Protein AF-A0A8K0LPK9-F1 (afdb_monomer_lite)

pLDDT: mean 77.36, std 20.67, range [28.81, 97.25]

Radius of gyration: 32.1 Å; chains: 1; bounding box: 83×69×92 Å

Structure (mmCIF, N/CA/C/O backbone):
data_AF-A0A8K0LPK9-F1
#
_entry.id   AF-A0A8K0LPK9-F1
#
loop_
_atom_site.group_PDB
_atom_site.id
_atom_site.type_symbol
_atom_site.label_atom_id
_atom_site.label_alt_id
_atom_site.label_comp_id
_atom_site.label_asym_id
_atom_site.label_entity_id
_atom_site.label_seq_id
_atom_site.pdbx_PDB_ins_code
_atom_site.Cartn_x
_atom_site.Cartn_y
_atom_site.Cartn_z
_atom_site.occupancy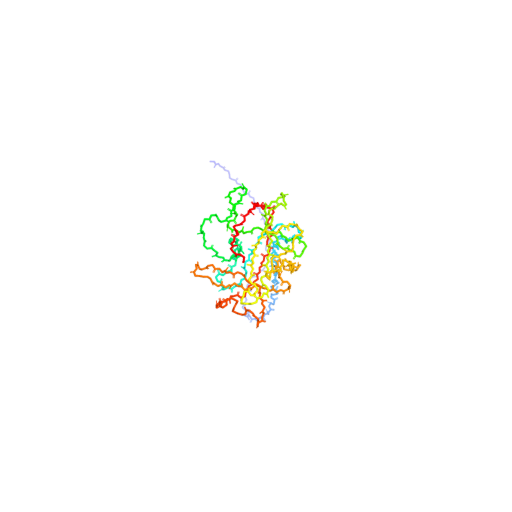
_atom_site.B_iso_or_equiv
_atom_site.auth_seq_id
_atom_site.auth_comp_id
_atom_site.auth_asym_id
_atom_site.auth_atom_id
_atom_site.pdbx_PDB_model_num
ATOM 1 N N . MET A 1 1 ? -38.472 -38.413 71.390 1.00 38.22 1 MET A N 1
ATOM 2 C CA . MET A 1 1 ? -39.292 -37.205 71.161 1.00 38.22 1 MET A CA 1
ATOM 3 C C . MET A 1 1 ? -40.676 -37.650 70.741 1.00 38.22 1 MET A C 1
ATOM 5 O O . MET A 1 1 ? -40.789 -38.555 69.928 1.00 38.22 1 MET A O 1
ATOM 9 N N . ALA A 1 2 ? -41.689 -37.099 71.397 1.00 33.41 2 ALA A N 1
ATOM 10 C CA . ALA A 1 2 ? -43.085 -37.490 71.293 1.00 33.41 2 ALA A CA 1
ATOM 11 C C . ALA A 1 2 ? -43.875 -36.540 70.374 1.00 33.41 2 ALA A C 1
ATOM 13 O O . ALA A 1 2 ? -43.378 -35.480 70.010 1.00 33.41 2 ALA A O 1
ATOM 14 N N . VAL A 1 3 ? -45.154 -36.903 70.199 1.00 28.81 3 VAL A N 1
ATOM 15 C CA . VAL A 1 3 ? -46.312 -36.062 69.826 1.00 28.81 3 VAL A CA 1
ATOM 16 C C . VAL A 1 3 ? -46.513 -35.929 68.305 1.00 28.81 3 VAL A C 1
ATOM 18 O O . VAL A 1 3 ? -45.672 -35.372 67.620 1.00 28.81 3 VAL A O 1
ATOM 21 N N . LYS A 1 4 ? -47.484 -36.604 67.667 1.00 31.61 4 LYS A N 1
ATOM 22 C CA . LYS A 1 4 ? -48.967 -36.625 67.781 1.00 31.61 4 LYS A CA 1
ATOM 23 C C . LYS A 1 4 ? -49.622 -35.433 67.057 1.00 31.61 4 LYS A C 1
ATOM 25 O O . LYS A 1 4 ? -49.237 -34.289 67.247 1.00 31.61 4 LYS A O 1
ATOM 30 N N . ILE A 1 5 ? -50.733 -35.782 66.405 1.00 33.53 5 ILE A N 1
ATOM 31 C CA . ILE A 1 5 ? -51.932 -34.996 66.068 1.00 33.53 5 ILE A CA 1
ATOM 32 C C . ILE A 1 5 ? -52.133 -34.693 64.574 1.00 33.53 5 ILE A C 1
ATOM 34 O O . ILE A 1 5 ? -51.265 -34.211 63.859 1.00 33.53 5 ILE A O 1
ATOM 38 N N . GLN A 1 6 ? -53.350 -35.064 64.172 1.00 39.12 6 GLN A N 1
ATOM 39 C CA . GLN A 1 6 ? -54.031 -34.907 62.896 1.00 39.12 6 GLN A CA 1
ATOM 40 C C . GLN A 1 6 ? -54.183 -33.443 62.456 1.00 39.12 6 GLN A C 1
ATOM 42 O O . GLN A 1 6 ? -54.025 -32.543 63.268 1.00 39.12 6 GLN A O 1
ATOM 47 N N . VAL A 1 7 ? -54.632 -33.225 61.216 1.00 39.34 7 VAL A N 1
ATOM 48 C CA . VAL A 1 7 ? -55.930 -32.583 60.917 1.00 39.34 7 VAL A CA 1
ATOM 49 C C . VAL A 1 7 ? -56.221 -32.688 59.411 1.00 39.34 7 VAL A C 1
ATOM 51 O O . VAL A 1 7 ? -55.344 -32.576 58.561 1.00 39.34 7 VAL A O 1
ATOM 54 N N . SER A 1 8 ? -57.492 -32.963 59.147 1.00 32.59 8 SER A N 1
ATOM 55 C CA . SER A 1 8 ? -58.249 -33.039 57.900 1.00 32.59 8 SER A CA 1
ATOM 56 C C . SER A 1 8 ? -58.064 -31.854 56.940 1.00 32.59 8 SER A C 1
ATOM 58 O O . SER A 1 8 ? -57.938 -30.726 57.399 1.00 32.59 8 SER A O 1
ATOM 60 N N . ASN A 1 9 ? -58.280 -32.055 55.633 1.00 34.72 9 ASN A N 1
ATOM 61 C CA . ASN A 1 9 ? -59.481 -31.470 55.025 1.00 34.72 9 ASN A CA 1
ATOM 62 C C . ASN A 1 9 ? -59.902 -32.149 53.716 1.00 34.72 9 ASN A C 1
ATOM 64 O O . ASN A 1 9 ? -59.095 -32.546 52.881 1.00 34.72 9 ASN A O 1
ATOM 68 N N . THR A 1 10 ? -61.214 -32.265 53.597 1.00 36.56 10 THR A N 1
ATOM 69 C CA . THR A 1 10 ? -62.017 -32.865 52.540 1.00 36.56 10 THR A CA 1
ATOM 70 C C . THR A 1 10 ? -62.273 -31.879 51.405 1.00 36.56 10 THR A C 1
ATOM 72 O O . THR A 1 10 ? -62.567 -30.718 51.677 1.00 36.56 10 THR A O 1
ATOM 75 N N . ASN A 1 11 ? -62.315 -32.356 50.159 1.00 34.66 11 ASN A N 1
ATOM 76 C CA . ASN A 1 11 ? -63.397 -31.966 49.251 1.00 34.66 11 ASN A CA 1
ATOM 77 C C . ASN A 1 11 ? -63.607 -33.013 48.142 1.00 34.66 11 ASN A C 1
ATOM 79 O O . ASN A 1 11 ? -62.870 -33.085 47.167 1.00 34.66 11 ASN A O 1
ATOM 83 N N . SER A 1 12 ? -64.619 -33.848 48.385 1.00 35.03 12 SER A N 1
ATOM 84 C CA . SER A 1 12 ? -65.783 -34.067 47.516 1.00 35.03 12 SER A CA 1
ATOM 85 C C . SER A 1 12 ? -65.568 -34.479 46.048 1.00 35.03 12 SER A C 1
ATOM 87 O O . SER A 1 12 ? -65.317 -33.663 45.168 1.00 35.03 12 SER A O 1
ATOM 89 N N . ALA A 1 13 ? -65.817 -35.771 45.811 1.00 34.31 13 ALA A N 1
ATOM 90 C CA . ALA A 1 13 ? -66.287 -36.396 44.564 1.00 34.31 13 ALA A CA 1
ATOM 91 C C . ALA A 1 13 ? -67.699 -35.863 44.153 1.00 34.31 13 ALA A C 1
ATOM 93 O O . ALA A 1 13 ? -68.242 -35.063 44.920 1.00 34.31 13 ALA A O 1
ATOM 94 N N . PRO A 1 14 ? -68.387 -36.332 43.074 1.00 49.03 14 PRO A N 1
ATOM 95 C CA . PRO A 1 14 ? -68.079 -37.447 42.154 1.00 49.03 14 PRO A CA 1
ATOM 96 C C . PRO A 1 14 ? -68.258 -37.062 40.647 1.00 49.03 14 PRO A C 1
ATOM 98 O O . PRO A 1 14 ? -68.697 -35.967 40.337 1.00 49.03 14 PRO A O 1
ATOM 101 N N . GLN A 1 15 ? -67.863 -37.830 39.625 1.00 35.56 15 GLN A N 1
ATOM 102 C CA . GLN A 1 15 ? -68.533 -39.045 39.153 1.00 35.56 15 GLN A CA 1
ATOM 103 C C . GLN A 1 15 ? -67.814 -39.656 37.927 1.00 35.56 15 GLN A C 1
ATOM 105 O O . GLN A 1 15 ? -67.422 -38.934 37.020 1.00 35.56 15 GLN A O 1
ATOM 110 N N . GLN A 1 16 ? -67.763 -40.998 37.944 1.00 34.16 16 GLN A N 1
ATOM 111 C CA . GLN A 1 16 ? -67.784 -41.987 36.841 1.00 34.16 16 GLN A CA 1
ATOM 112 C C . GLN A 1 16 ? -66.685 -41.933 35.763 1.00 34.16 16 GLN A C 1
ATOM 114 O O . GLN A 1 16 ? -66.522 -40.948 35.064 1.00 34.16 16 GLN A O 1
ATOM 119 N N . LEU A 1 17 ? -65.803 -42.927 35.599 1.00 40.59 17 LEU A N 1
ATOM 120 C CA . LEU A 1 17 ? -65.922 -44.393 35.442 1.00 40.59 17 LEU A CA 1
ATOM 121 C C . LEU A 1 17 ? -66.591 -44.853 34.130 1.00 40.59 17 LEU A C 1
ATOM 123 O O . LEU A 1 17 ? -67.758 -44.584 33.882 1.00 40.59 17 LEU A O 1
ATOM 127 N N . SER A 1 18 ? -65.835 -45.701 33.421 1.00 37.38 18 SER A N 1
ATOM 128 C CA . SER A 1 18 ? -66.144 -46.523 32.236 1.00 37.38 18 SER A CA 1
ATOM 129 C C . SER A 1 18 ? -66.000 -45.792 30.895 1.00 37.38 18 SER A C 1
ATOM 131 O O . SER A 1 18 ? -66.702 -44.841 30.597 1.00 37.38 18 SER A O 1
ATOM 133 N N . LYS A 1 19 ? -64.877 -46.028 30.203 1.00 37.34 19 LYS A N 1
ATOM 134 C CA . LYS A 1 19 ? -64.684 -47.106 29.211 1.00 37.34 19 LYS A CA 1
ATOM 135 C C . LYS A 1 19 ? -65.604 -46.895 28.007 1.00 37.34 19 LYS A C 1
ATOM 137 O O . LYS A 1 19 ? -66.764 -47.251 28.074 1.00 37.34 19 LYS A O 1
ATOM 142 N N . GLU A 1 20 ? -65.053 -46.417 26.898 1.00 41.59 20 GLU A N 1
ATOM 143 C CA . GLU A 1 20 ? -64.777 -47.268 25.739 1.00 41.59 20 GLU A CA 1
ATOM 144 C C . GLU A 1 20 ? -64.094 -46.471 24.631 1.00 41.59 20 GLU A C 1
ATOM 146 O O . GLU A 1 20 ? -64.164 -45.247 24.551 1.00 41.59 20 GLU A O 1
ATOM 151 N N . ALA A 1 21 ? -63.317 -47.212 23.855 1.00 49.31 21 ALA A N 1
ATOM 152 C CA . ALA A 1 21 ? -62.427 -46.738 22.823 1.00 49.31 21 ALA A CA 1
ATOM 153 C C . ALA A 1 21 ? -63.182 -46.001 21.710 1.00 49.31 21 ALA A C 1
ATOM 155 O O . ALA A 1 21 ? -64.122 -46.534 21.130 1.00 49.31 21 ALA A O 1
ATOM 156 N N . ALA A 1 22 ? -62.685 -44.828 21.331 1.00 39.34 22 ALA A N 1
ATOM 157 C CA . ALA A 1 22 ? -62.935 -44.273 20.011 1.00 39.34 22 ALA A CA 1
ATOM 158 C C . ALA A 1 22 ? -61.595 -43.839 19.422 1.00 39.34 22 ALA A C 1
ATOM 160 O O . ALA A 1 22 ? -61.064 -42.758 19.674 1.00 39.34 22 ALA A O 1
ATOM 161 N N . THR A 1 23 ? -61.023 -44.782 18.688 1.00 40.69 23 THR A N 1
ATOM 162 C CA . THR A 1 23 ? -59.872 -44.638 17.813 1.00 40.69 23 THR A CA 1
ATOM 163 C C . THR A 1 23 ? -60.077 -43.465 16.850 1.00 40.69 23 THR A C 1
ATOM 165 O O . THR A 1 23 ? -60.947 -43.505 15.989 1.00 40.69 23 THR A O 1
ATOM 168 N N . ILE A 1 24 ? -59.247 -42.437 17.034 1.00 47.41 24 ILE A N 1
ATOM 169 C CA . ILE A 1 24 ? -58.514 -41.667 16.017 1.00 47.41 24 ILE A CA 1
ATOM 170 C C . ILE A 1 24 ? -59.305 -41.308 14.746 1.00 47.41 24 ILE A C 1
ATOM 172 O O . ILE A 1 24 ? -59.355 -42.085 13.796 1.00 47.41 24 ILE A O 1
ATOM 176 N N . GLN A 1 25 ? -59.733 -40.046 14.651 1.00 44.00 25 GLN A N 1
ATOM 177 C CA . GLN A 1 25 ? -59.677 -39.316 13.383 1.00 44.00 25 GLN A CA 1
ATOM 178 C C . GLN A 1 25 ? -58.894 -38.012 13.572 1.00 44.00 25 GLN A C 1
ATOM 180 O O . GLN A 1 25 ? -59.177 -37.210 14.458 1.00 44.00 25 GLN A O 1
ATOM 185 N N . LEU A 1 26 ? -57.856 -37.883 12.745 1.00 46.75 26 LEU A N 1
ATOM 186 C CA . LEU A 1 26 ? -56.910 -36.778 12.631 1.00 46.75 26 LEU A CA 1
ATOM 187 C C . LEU A 1 26 ? -57.631 -35.431 12.470 1.00 46.75 26 LEU A C 1
ATOM 189 O O . LEU A 1 26 ? -58.152 -35.125 11.399 1.00 46.75 26 LEU A O 1
ATOM 193 N N . THR A 1 27 ? -57.563 -34.578 13.486 1.00 43.56 27 THR A N 1
ATOM 194 C CA . THR A 1 27 ? -57.695 -33.129 13.315 1.00 43.56 27 THR A CA 1
ATOM 195 C C . THR A 1 27 ? -56.296 -32.543 13.183 1.00 43.56 27 THR A C 1
ATOM 197 O O . THR A 1 27 ? -55.494 -32.568 14.116 1.00 43.56 27 THR A O 1
ATOM 200 N N . ALA A 1 28 ? -55.983 -32.051 11.986 1.00 49.12 28 ALA A N 1
ATOM 201 C CA . ALA A 1 28 ? -54.749 -31.339 11.702 1.00 49.12 28 ALA A CA 1
ATOM 202 C C . ALA A 1 28 ? -54.673 -30.066 12.562 1.00 49.12 28 ALA A C 1
ATOM 204 O O . ALA A 1 28 ? -55.384 -29.094 12.313 1.00 49.12 28 ALA A O 1
ATOM 205 N N . LEU A 1 29 ? -53.803 -30.071 13.573 1.00 41.06 29 LEU A N 1
ATOM 206 C CA . LEU A 1 29 ? -53.374 -28.859 14.262 1.00 41.06 29 LEU A CA 1
ATOM 207 C C . LEU A 1 29 ? -52.173 -28.293 13.497 1.00 41.06 29 LEU A C 1
ATOM 209 O O . LEU A 1 29 ? -51.040 -28.747 13.650 1.00 41.06 29 LEU A O 1
ATOM 213 N N . THR A 1 30 ? -52.419 -27.308 12.640 1.00 48.84 30 THR A N 1
ATOM 214 C CA . THR A 1 30 ? -51.365 -26.456 12.082 1.00 48.84 30 THR A CA 1
ATOM 215 C C . THR A 1 30 ? -50.729 -25.644 13.207 1.00 48.84 30 THR A C 1
ATOM 217 O O . THR A 1 30 ? -51.252 -24.609 13.615 1.00 48.84 30 THR A O 1
ATOM 220 N N . LEU A 1 31 ? -49.587 -26.113 13.709 1.00 43.47 31 LEU A N 1
ATOM 221 C CA . LEU A 1 31 ? -48.655 -25.295 14.478 1.00 43.47 31 LEU A CA 1
ATOM 222 C C . LEU A 1 31 ? -47.959 -24.324 13.514 1.00 43.47 31 LEU A C 1
ATOM 224 O O . LEU A 1 31 ? -47.050 -24.715 12.785 1.00 43.47 31 LEU A O 1
ATOM 228 N N . LEU A 1 32 ? -48.362 -23.049 13.516 1.00 45.47 32 LEU A N 1
ATOM 229 C CA . LEU A 1 32 ? -47.499 -21.981 13.011 1.00 45.47 32 LEU A CA 1
ATOM 230 C C . LEU A 1 32 ? -46.346 -21.801 14.005 1.00 45.47 32 LEU A C 1
ATOM 232 O O . LEU A 1 32 ? -46.442 -21.045 14.970 1.00 45.47 32 LEU A O 1
ATOM 236 N N . ALA A 1 33 ? -45.246 -22.510 13.767 1.00 46.62 33 ALA A N 1
ATOM 237 C CA . ALA A 1 33 ? -43.962 -22.175 14.358 1.00 46.62 33 ALA A CA 1
ATOM 238 C C . ALA A 1 33 ? -43.467 -20.877 13.701 1.00 46.62 33 ALA A C 1
ATOM 240 O O . ALA A 1 33 ? -42.919 -20.884 12.601 1.00 46.62 33 ALA A O 1
ATOM 241 N N . GLY A 1 34 ? -43.710 -19.744 14.362 1.00 45.94 34 GLY A N 1
ATOM 242 C CA . GLY A 1 34 ? -43.085 -18.475 14.013 1.00 45.94 34 GLY A CA 1
ATOM 243 C C . GLY A 1 34 ? -41.582 -18.571 14.255 1.00 45.94 34 GLY A C 1
ATOM 244 O O . GLY A 1 34 ? -41.120 -18.411 15.382 1.00 45.94 34 GLY A O 1
ATOM 245 N N . ALA A 1 35 ? -40.817 -18.854 13.203 1.00 50.03 35 ALA A N 1
ATOM 246 C CA . ALA A 1 35 ? -39.374 -18.695 13.219 1.00 50.03 35 ALA A CA 1
ATOM 247 C C . ALA A 1 35 ? -39.063 -17.193 13.288 1.00 50.03 35 ALA A C 1
ATOM 249 O O . ALA A 1 35 ? -39.066 -16.492 12.277 1.00 50.03 35 ALA A O 1
ATOM 250 N N . VAL A 1 36 ? -38.823 -16.682 14.494 1.00 50.59 36 VAL A N 1
ATOM 251 C CA . VAL A 1 36 ? -38.148 -15.397 14.672 1.00 50.59 36 VAL A CA 1
ATOM 252 C C . VAL A 1 36 ? -36.726 -15.560 14.140 1.00 50.59 36 VAL A C 1
ATOM 254 O O . VAL A 1 36 ? -35.862 -16.143 14.787 1.00 50.59 36 VAL A O 1
ATOM 257 N N . ALA A 1 37 ? -36.495 -15.103 12.910 1.00 46.56 37 ALA A N 1
ATOM 258 C CA . ALA A 1 37 ? -35.154 -14.958 12.375 1.00 46.56 37 ALA A CA 1
ATOM 259 C C . ALA A 1 37 ? -34.444 -13.885 13.206 1.00 46.56 37 ALA A C 1
ATOM 261 O O . ALA A 1 37 ? -34.670 -12.688 13.029 1.00 46.56 37 ALA A O 1
ATOM 262 N N . SER A 1 38 ? -33.617 -14.320 14.151 1.00 47.06 38 SER A N 1
ATOM 263 C CA . SER A 1 38 ? -32.659 -13.471 14.843 1.00 47.06 38 SER A CA 1
ATOM 264 C C . SER A 1 38 ? -31.685 -12.932 13.797 1.00 47.06 38 SER A C 1
ATOM 266 O O . SER A 1 38 ? -30.699 -13.584 13.455 1.00 47.06 38 SER A O 1
ATOM 268 N N . VAL A 1 39 ? -31.979 -11.763 13.229 1.00 49.09 39 VAL A N 1
ATOM 269 C CA . VAL A 1 39 ? -31.011 -11.023 12.421 1.00 49.09 39 VAL A CA 1
ATOM 270 C C . VAL A 1 39 ? -29.958 -10.531 13.402 1.00 49.09 39 VAL A C 1
ATOM 272 O O . VAL A 1 39 ? -30.118 -9.491 14.037 1.00 49.09 39 VAL A O 1
ATOM 275 N N . SER A 1 40 ? -28.898 -11.317 13.581 1.00 48.09 40 SER A N 1
ATOM 276 C CA . SER A 1 40 ? -27.675 -10.827 14.200 1.00 48.09 40 SER A CA 1
ATOM 277 C C . SER A 1 40 ? -27.209 -9.652 13.354 1.00 48.09 40 SER A C 1
ATOM 279 O O . SER A 1 40 ? -26.696 -9.837 12.251 1.00 48.09 40 SER A O 1
ATOM 281 N N . ALA A 1 41 ? -27.441 -8.434 13.844 1.00 42.72 41 ALA A N 1
ATOM 282 C CA . ALA A 1 41 ? -26.789 -7.251 13.326 1.00 42.72 41 ALA A CA 1
ATOM 283 C C . ALA A 1 41 ? -25.291 -7.476 13.535 1.00 42.72 41 ALA A C 1
ATOM 285 O O . ALA A 1 41 ? -24.775 -7.286 14.635 1.00 42.72 41 ALA A O 1
ATOM 286 N N . ALA A 1 42 ? -24.613 -7.974 12.499 1.00 46.19 42 ALA A N 1
ATOM 287 C CA . ALA A 1 42 ? -23.166 -7.983 12.456 1.00 46.19 42 ALA A CA 1
ATOM 288 C C . ALA A 1 42 ? -22.744 -6.542 12.735 1.00 46.19 42 ALA A C 1
ATOM 290 O O . ALA A 1 42 ? -23.082 -5.638 11.967 1.00 46.19 42 ALA A O 1
ATOM 291 N N . ALA A 1 43 ? -22.116 -6.318 13.890 1.00 43.06 43 ALA A N 1
ATOM 292 C CA . ALA A 1 43 ? -21.581 -5.020 14.240 1.00 43.06 43 ALA A CA 1
ATOM 293 C C . ALA A 1 43 ? -20.624 -4.633 13.111 1.00 43.06 43 ALA A C 1
ATOM 295 O O . ALA A 1 43 ? -19.568 -5.242 12.946 1.00 43.06 43 ALA A O 1
ATOM 296 N N . LEU A 1 44 ? -21.053 -3.690 12.271 1.00 49.31 44 LEU A N 1
ATOM 297 C CA . LEU A 1 44 ? -20.220 -3.153 11.210 1.00 49.31 44 LEU A CA 1
ATOM 298 C C . LEU A 1 44 ? -18.974 -2.600 11.895 1.00 49.31 44 LEU A C 1
ATOM 300 O O . LEU A 1 44 ? -19.093 -1.760 12.791 1.00 49.31 44 LEU A O 1
ATOM 304 N N . ALA A 1 45 ? -17.803 -3.099 11.501 1.00 51.94 45 ALA A N 1
ATOM 305 C CA . ALA A 1 45 ? -16.541 -2.543 11.957 1.00 51.94 45 ALA A CA 1
ATOM 306 C C . ALA A 1 45 ? -16.566 -1.011 11.765 1.00 51.94 45 ALA A C 1
ATOM 308 O O . ALA A 1 45 ? -17.163 -0.532 10.787 1.00 51.94 45 ALA A O 1
ATOM 309 N N . PRO A 1 46 ? -15.973 -0.236 12.692 1.00 52.31 46 PRO A N 1
ATOM 310 C CA . PRO A 1 46 ? -15.896 1.213 12.572 1.00 52.31 46 PRO A CA 1
ATOM 311 C C . PRO A 1 46 ? -15.393 1.619 11.182 1.00 52.31 46 PRO A C 1
ATOM 313 O O . PRO A 1 46 ? -14.377 1.123 10.690 1.00 52.31 46 PRO A O 1
ATOM 316 N N . ARG A 1 47 ? -16.176 2.461 10.502 1.00 60.47 47 ARG A N 1
ATOM 317 C CA . ARG A 1 47 ? -15.876 2.912 9.141 1.00 60.47 47 ARG A CA 1
ATOM 318 C C . ARG A 1 47 ? -14.793 3.979 9.209 1.00 60.47 47 ARG A C 1
ATOM 320 O O . ARG A 1 47 ? -14.970 4.970 9.916 1.00 60.47 47 ARG A O 1
ATOM 327 N N . CYS A 1 48 ? -13.739 3.833 8.408 1.00 61.41 48 CYS A N 1
ATOM 328 C CA . CYS A 1 48 ? -12.701 4.851 8.325 1.00 61.41 48 CYS A CA 1
ATOM 329 C C . CYS A 1 48 ? -13.289 6.179 7.821 1.00 61.41 48 CYS A C 1
ATOM 331 O O . CYS A 1 48 ? -13.813 6.269 6.709 1.00 61.41 48 CYS A O 1
ATOM 333 N N . LYS A 1 49 ? -13.204 7.225 8.643 1.00 65.38 49 LYS A N 1
ATOM 334 C CA . LYS A 1 49 ? -13.552 8.593 8.238 1.00 65.38 49 LYS A CA 1
ATOM 335 C C . LYS A 1 49 ? -12.412 9.171 7.397 1.00 65.38 49 LYS A C 1
ATOM 337 O O . LYS A 1 49 ? -11.252 8.827 7.608 1.00 65.38 49 LYS A O 1
ATOM 342 N N . THR A 1 50 ? -12.718 10.067 6.461 1.00 65.19 50 THR A N 1
ATOM 343 C CA . THR A 1 50 ? -11.687 10.866 5.776 1.00 65.19 50 THR A CA 1
ATOM 344 C C . THR A 1 50 ? -10.832 11.596 6.816 1.00 65.19 50 THR A C 1
ATOM 346 O O . THR A 1 50 ? -11.382 12.177 7.751 1.00 65.19 50 THR A O 1
ATOM 349 N N . GLY A 1 51 ? -9.504 11.544 6.676 1.00 69.00 51 GLY A N 1
ATOM 350 C CA . GLY A 1 51 ? -8.564 12.068 7.675 1.00 69.00 51 GLY A CA 1
ATOM 351 C C . GLY A 1 51 ? -8.291 11.139 8.868 1.00 69.00 51 GLY A C 1
ATOM 352 O O . GLY A 1 51 ? -7.448 11.466 9.696 1.00 69.00 51 GLY A O 1
ATOM 353 N N . GLY A 1 52 ? -8.968 9.990 8.958 1.00 84.12 52 GLY A N 1
ATOM 354 C CA . GLY A 1 52 ? -8.645 8.927 9.907 1.00 84.12 52 GLY A CA 1
ATOM 355 C C . GLY A 1 52 ? -7.558 7.990 9.383 1.00 84.12 52 GLY A C 1
ATOM 356 O O . GLY A 1 52 ? -7.352 7.856 8.173 1.00 84.12 52 GLY A O 1
ATOM 357 N N . THR A 1 53 ? -6.872 7.334 10.313 1.00 90.44 53 THR A N 1
ATOM 358 C CA . THR A 1 53 ? -5.885 6.292 10.033 1.00 90.44 53 THR A CA 1
ATOM 359 C C . THR A 1 53 ? -6.538 4.923 9.901 1.00 90.44 53 THR A C 1
ATOM 361 O O . THR A 1 53 ? -7.504 4.607 10.599 1.00 90.44 53 THR A O 1
ATOM 364 N N . PHE A 1 54 ? -6.000 4.087 9.018 1.00 92.88 54 PHE A N 1
ATOM 365 C CA . PHE A 1 54 ? -6.514 2.745 8.771 1.00 92.88 54 PHE A CA 1
ATOM 366 C C . PHE A 1 54 ? -5.410 1.760 8.405 1.00 92.88 54 PHE A C 1
ATOM 368 O O . PHE A 1 54 ? -4.357 2.137 7.900 1.00 92.88 54 PHE A O 1
ATOM 375 N N . THR A 1 55 ? -5.676 0.479 8.632 1.00 93.88 55 THR A N 1
ATOM 376 C CA . THR A 1 55 ? -4.932 -0.630 8.028 1.00 93.88 55 THR A CA 1
ATOM 377 C C . THR A 1 55 ? -5.713 -1.174 6.836 1.00 93.88 55 THR A C 1
ATOM 379 O O . THR A 1 55 ? -6.909 -0.915 6.684 1.00 93.88 55 THR A O 1
ATOM 382 N N . LEU A 1 56 ? -5.033 -1.919 5.968 1.00 95.19 56 LEU A N 1
ATOM 383 C CA . LEU A 1 56 ? -5.648 -2.551 4.808 1.00 95.19 56 LEU A CA 1
ATOM 384 C C . LEU A 1 56 ? -5.629 -4.070 4.952 1.00 95.19 56 LEU A C 1
ATOM 386 O O . LEU A 1 56 ? -4.598 -4.648 5.306 1.00 95.19 56 LEU A O 1
ATOM 390 N N . ILE A 1 57 ? -6.757 -4.700 4.633 1.00 95.06 57 ILE A N 1
ATOM 391 C CA . ILE A 1 57 ? -6.916 -6.154 4.598 1.00 95.06 57 ILE A CA 1
ATOM 392 C C . ILE A 1 57 ? -7.330 -6.584 3.195 1.00 95.06 57 ILE A C 1
ATOM 394 O O . ILE A 1 57 ? -8.280 -6.050 2.627 1.00 95.06 57 ILE A O 1
ATOM 398 N N . ALA A 1 58 ? -6.605 -7.547 2.639 1.00 97.25 58 ALA A N 1
ATOM 399 C CA . ALA A 1 58 ? -6.913 -8.168 1.365 1.00 97.25 58 ALA A CA 1
ATOM 400 C C . ALA A 1 58 ? -8.014 -9.222 1.532 1.00 97.25 58 ALA A C 1
ATOM 402 O O . ALA A 1 58 ? -7.893 -10.121 2.362 1.00 97.25 58 ALA A O 1
ATOM 403 N N . TRP A 1 59 ? -9.058 -9.140 0.709 1.00 97.19 59 TRP A N 1
ATOM 404 C CA . TRP A 1 59 ? -10.146 -10.115 0.671 1.00 97.19 59 TRP A CA 1
ATOM 405 C C . TRP A 1 59 ? -10.260 -10.754 -0.694 1.00 97.19 59 TRP A C 1
ATOM 407 O O . TRP A 1 59 ? -10.480 -10.088 -1.710 1.00 97.19 59 TRP A O 1
ATOM 417 N N . LYS A 1 60 ? -10.132 -12.075 -0.696 1.00 96.44 60 LYS A N 1
ATOM 418 C CA . LYS A 1 60 ? -10.430 -12.922 -1.835 1.00 96.44 60 LYS A CA 1
ATOM 419 C C . LYS A 1 60 ? -10.620 -14.341 -1.330 1.00 96.44 60 LYS A C 1
ATOM 421 O O . LYS A 1 60 ? -9.661 -15.110 -1.245 1.00 96.44 60 LYS A O 1
ATOM 426 N N . GLU A 1 61 ? -11.874 -14.686 -1.072 1.00 95.69 61 GLU A N 1
ATOM 427 C CA . GLU A 1 61 ? -12.253 -15.996 -0.552 1.00 95.69 61 GLU A CA 1
ATOM 428 C C . GLU A 1 61 ? -11.612 -17.135 -1.364 1.00 95.69 61 GLU A C 1
ATOM 430 O O . GLU A 1 61 ? -11.578 -17.109 -2.608 1.00 95.69 61 GLU A O 1
ATOM 435 N N . GLY A 1 62 ? -11.065 -18.110 -0.632 1.00 93.62 62 GLY A N 1
ATOM 436 C CA . GLY A 1 62 ? -10.409 -19.299 -1.176 1.00 93.62 62 GLY A CA 1
ATOM 437 C C . GLY A 1 62 ? -9.002 -19.070 -1.737 1.00 93.62 62 GLY A C 1
ATOM 438 O O . GLY A 1 62 ? -8.430 -19.996 -2.308 1.00 93.62 62 GLY A O 1
ATOM 439 N N . SER A 1 63 ? -8.432 -17.868 -1.602 1.00 94.56 63 SER A N 1
ATOM 440 C CA . SER A 1 63 ? -7.070 -17.571 -2.058 1.00 94.56 63 SER A CA 1
ATOM 441 C C . SER A 1 63 ? -6.070 -17.427 -0.900 1.00 94.56 63 SER A C 1
ATOM 443 O O . SER A 1 63 ? -6.467 -17.115 0.223 1.00 94.56 63 SER A O 1
ATOM 445 N N . PRO A 1 64 ? -4.755 -17.574 -1.152 1.00 93.69 64 PRO A N 1
ATOM 446 C CA . PRO A 1 64 ? -3.728 -17.396 -0.118 1.00 93.69 64 PRO A CA 1
ATOM 447 C C . PRO A 1 64 ? -3.641 -15.983 0.482 1.00 93.69 64 PRO A C 1
ATOM 449 O O . PRO A 1 64 ? -3.030 -15.804 1.537 1.00 93.69 64 PRO A O 1
ATOM 452 N N . ILE A 1 65 ? -4.222 -14.983 -0.187 1.00 95.31 65 ILE A N 1
ATOM 453 C CA . ILE A 1 65 ? -4.216 -13.584 0.257 1.00 95.31 65 ILE A CA 1
ATOM 454 C C . ILE A 1 65 ? -5.417 -13.224 1.139 1.00 95.31 65 ILE A C 1
ATOM 456 O O . ILE A 1 65 ? -5.459 -12.116 1.665 1.00 95.31 65 ILE A O 1
ATOM 460 N N . ASP A 1 66 ? -6.379 -14.132 1.310 1.00 97.00 66 ASP A N 1
ATOM 461 C CA . ASP A 1 66 ? -7.618 -13.850 2.030 1.00 97.00 66 ASP A CA 1
ATOM 462 C C . ASP A 1 66 ? -7.380 -13.508 3.508 1.00 97.00 66 ASP A C 1
ATOM 464 O O . ASP A 1 66 ? -6.655 -14.208 4.223 1.00 97.00 66 ASP A O 1
ATOM 468 N N . GLY A 1 67 ? -7.975 -12.405 3.963 1.00 95.06 67 GLY A N 1
ATOM 469 C CA . GLY A 1 67 ? -7.851 -11.892 5.325 1.00 95.06 67 GLY A CA 1
ATOM 470 C C . GLY A 1 67 ? -6.441 -11.426 5.709 1.00 95.06 67 GLY A C 1
ATOM 471 O O . GLY A 1 67 ? -6.169 -11.229 6.894 1.00 95.06 67 GLY A O 1
ATOM 472 N N . LYS A 1 68 ? -5.517 -11.273 4.751 1.00 95.06 68 LYS A N 1
ATOM 473 C CA . LYS A 1 68 ? -4.131 -10.867 5.027 1.00 95.06 68 LYS A CA 1
ATOM 474 C C . LYS A 1 68 ? -3.997 -9.351 5.068 1.00 95.06 68 LYS A C 1
ATOM 476 O O . LYS A 1 68 ? -4.561 -8.642 4.240 1.00 95.06 68 LYS A O 1
ATOM 481 N N . THR A 1 69 ? -3.206 -8.853 6.010 1.00 93.50 69 THR A N 1
ATOM 482 C CA . THR A 1 69 ? -2.870 -7.431 6.102 1.00 93.50 69 THR A CA 1
ATOM 483 C C . THR A 1 69 ? -1.878 -7.018 5.017 1.00 93.50 69 THR A C 1
ATOM 485 O O . THR A 1 69 ? -1.113 -7.835 4.490 1.00 93.50 69 THR A O 1
ATOM 488 N N . ILE A 1 70 ? -1.891 -5.729 4.684 1.00 94.56 70 ILE A N 1
ATOM 489 C CA . ILE A 1 70 ? -0.915 -5.115 3.781 1.00 94.56 70 ILE A CA 1
ATOM 490 C C . ILE A 1 70 ? 0.279 -4.606 4.578 1.00 94.56 70 ILE A C 1
ATOM 492 O O . ILE A 1 70 ? 0.107 -3.882 5.554 1.00 94.56 70 ILE A O 1
ATOM 496 N N . SER A 1 71 ? 1.485 -4.937 4.124 1.00 93.19 71 SER A N 1
ATOM 497 C CA . SER A 1 71 ? 2.745 -4.368 4.621 1.00 93.19 71 SER A CA 1
ATOM 498 C C . SER A 1 71 ? 3.405 -3.498 3.549 1.00 93.19 71 SER A C 1
ATOM 500 O O . SER A 1 71 ? 3.081 -3.610 2.363 1.00 93.19 71 SER A O 1
ATOM 502 N N . ALA A 1 72 ? 4.335 -2.635 3.955 1.00 92.06 72 ALA A N 1
ATOM 503 C CA . ALA A 1 72 ? 5.057 -1.727 3.071 1.00 92.06 72 ALA A CA 1
ATOM 504 C C . ALA A 1 72 ? 6.574 -1.866 3.287 1.00 92.06 72 ALA A C 1
ATOM 506 O O . ALA A 1 72 ? 7.045 -1.856 4.415 1.00 92.06 72 ALA A O 1
ATOM 507 N N . THR A 1 73 ? 7.340 -2.043 2.210 1.00 91.31 73 THR A N 1
ATOM 508 C CA . THR A 1 73 ? 8.819 -2.027 2.218 1.00 91.31 73 THR A CA 1
ATOM 509 C C . THR A 1 73 ? 9.337 -1.824 0.798 1.00 91.31 73 THR A C 1
ATOM 511 O O . THR A 1 73 ? 8.650 -2.191 -0.164 1.00 91.31 73 THR A O 1
ATOM 514 N N . HIS A 1 74 ? 10.553 -1.308 0.643 1.00 91.00 74 HIS A N 1
ATOM 515 C CA . HIS A 1 74 ? 11.256 -1.166 -0.633 1.00 91.00 74 HIS A CA 1
ATOM 516 C C . HIS A 1 74 ? 10.387 -0.490 -1.706 1.00 91.00 74 HIS A C 1
ATOM 518 O O . HIS A 1 74 ? 10.289 -0.956 -2.850 1.00 91.00 74 HIS A O 1
ATOM 524 N N . SER A 1 75 ? 9.706 0.590 -1.308 1.00 92.88 75 SER A N 1
ATOM 525 C CA . SER A 1 75 ? 8.746 1.340 -2.127 1.00 92.88 75 SER A CA 1
ATOM 526 C C . SER A 1 75 ? 7.572 0.518 -2.665 1.00 92.88 75 SER A C 1
ATOM 528 O O . SER A 1 75 ? 6.963 0.932 -3.641 1.00 92.88 75 SER A O 1
ATOM 530 N N . LYS A 1 76 ? 7.235 -0.647 -2.103 1.00 92.62 76 LYS A N 1
ATOM 531 C CA . LYS A 1 76 ? 6.158 -1.532 -2.579 1.00 92.62 76 LYS A CA 1
ATOM 532 C C . LYS A 1 76 ? 5.206 -1.926 -1.457 1.00 92.62 76 LYS A C 1
ATOM 534 O O . LYS A 1 76 ? 5.608 -2.059 -0.303 1.00 92.62 76 LYS A O 1
ATOM 539 N N . LEU A 1 77 ? 3.957 -2.185 -1.833 1.00 94.19 77 LEU A N 1
ATOM 540 C CA . LEU A 1 77 ? 2.987 -2.839 -0.959 1.00 94.19 77 LEU A CA 1
ATOM 541 C C . LEU A 1 77 ? 2.985 -4.346 -1.191 1.00 94.19 77 LEU A C 1
ATOM 543 O O . LEU A 1 77 ? 3.075 -4.810 -2.334 1.00 94.19 77 LEU A O 1
ATOM 547 N N . TRP A 1 78 ? 2.833 -5.087 -0.099 1.00 94.19 78 TRP A N 1
ATOM 548 C CA . TRP A 1 78 ? 2.891 -6.540 -0.089 1.00 94.19 78 TRP A CA 1
ATOM 549 C C . TRP A 1 78 ? 1.721 -7.141 0.670 1.00 94.19 78 TRP A C 1
ATOM 551 O O . TRP A 1 78 ? 1.379 -6.676 1.759 1.00 94.19 78 TRP A O 1
ATOM 561 N N . VAL A 1 79 ? 1.184 -8.234 0.134 1.00 95.12 79 VAL A N 1
ATOM 562 C CA . VAL A 1 79 ? 0.260 -9.122 0.845 1.00 95.12 79 VAL A CA 1
ATOM 563 C C . VAL A 1 79 ? 1.003 -10.380 1.274 1.00 95.12 79 VAL A C 1
ATOM 565 O O . VAL A 1 79 ? 1.814 -10.901 0.507 1.00 95.12 79 VAL A O 1
ATOM 568 N N . ALA A 1 80 ? 0.710 -10.878 2.479 1.00 90.94 80 ALA A N 1
ATOM 569 C CA . ALA A 1 80 ? 1.266 -12.129 3.007 1.00 90.94 80 ALA A CA 1
ATOM 570 C C . ALA A 1 80 ? 2.808 -12.191 2.983 1.00 90.94 80 ALA A C 1
ATOM 572 O O . ALA A 1 80 ? 3.390 -13.251 2.762 1.00 90.94 80 ALA A O 1
ATOM 573 N N . ARG A 1 81 ? 3.481 -11.050 3.188 1.00 87.44 81 ARG A N 1
ATOM 574 C CA . ARG A 1 81 ? 4.945 -11.004 3.224 1.00 87.44 81 ARG A CA 1
ATOM 575 C C . ARG A 1 81 ? 5.452 -11.828 4.417 1.00 87.44 81 ARG A C 1
ATOM 577 O O . ARG A 1 81 ? 5.009 -11.563 5.535 1.00 87.44 81 ARG A O 1
ATOM 584 N N . PRO A 1 82 ? 6.348 -12.809 4.213 1.00 78.69 82 PRO A N 1
ATOM 585 C CA . PRO A 1 82 ? 6.989 -13.493 5.330 1.00 78.69 82 PRO A CA 1
ATOM 586 C C . PRO A 1 82 ? 7.813 -12.487 6.142 1.00 78.69 82 PRO A C 1
ATOM 588 O O . PRO A 1 82 ? 8.382 -11.556 5.571 1.00 78.69 82 PRO A O 1
ATOM 591 N N . ASP A 1 83 ? 7.874 -12.672 7.460 1.00 70.31 83 ASP A N 1
ATOM 592 C CA . ASP A 1 83 ? 8.691 -11.828 8.334 1.00 70.31 83 ASP A CA 1
ATOM 593 C C . ASP A 1 83 ? 10.167 -11.908 7.906 1.00 70.31 83 ASP A C 1
ATOM 595 O O . ASP A 1 83 ? 10.732 -12.996 7.759 1.00 70.31 83 ASP A O 1
ATOM 599 N N . ARG A 1 84 ? 10.771 -10.748 7.642 1.00 61.25 84 ARG A N 1
ATOM 600 C CA . ARG A 1 84 ? 12.168 -10.607 7.209 1.00 61.25 84 ARG A CA 1
ATOM 601 C C . ARG A 1 84 ? 12.950 -9.602 8.059 1.00 61.25 84 ARG A C 1
ATOM 603 O O . ARG A 1 84 ? 14.054 -9.227 7.675 1.00 61.25 84 ARG A O 1
ATOM 610 N N . GLY A 1 85 ? 12.423 -9.215 9.223 1.00 58.66 85 GLY A N 1
ATOM 611 C CA . GLY A 1 85 ? 12.983 -8.138 10.041 1.00 58.66 85 GLY A CA 1
ATOM 612 C C . GLY A 1 85 ? 12.486 -6.744 9.625 1.00 58.66 85 GLY A C 1
ATOM 613 O O . GLY A 1 85 ? 11.747 -6.625 8.644 1.00 58.66 85 GLY A O 1
ATOM 614 N N . PRO A 1 86 ? 12.840 -5.693 10.393 1.00 56.12 86 PRO A N 1
ATOM 615 C CA . PRO A 1 86 ? 12.227 -4.379 10.243 1.00 56.12 86 PRO A CA 1
ATOM 616 C C . PRO A 1 86 ? 12.840 -3.623 9.060 1.00 56.12 86 PRO A C 1
ATOM 618 O O . PRO A 1 86 ? 13.947 -3.094 9.149 1.00 56.12 86 PRO A O 1
ATOM 621 N N . ASP A 1 87 ? 12.086 -3.531 7.968 1.00 74.81 87 ASP A N 1
ATOM 622 C CA . ASP A 1 87 ? 12.350 -2.572 6.887 1.00 74.81 87 ASP A CA 1
ATOM 623 C C . ASP A 1 87 ? 11.647 -1.226 7.153 1.00 74.81 87 ASP A C 1
ATOM 625 O O . ASP A 1 87 ? 11.645 -0.310 6.328 1.00 74.81 87 ASP A O 1
ATOM 629 N N . GLU A 1 88 ? 11.019 -1.119 8.315 1.00 76.88 88 GLU A N 1
ATOM 630 C CA . GLU A 1 88 ? 10.302 0.025 8.824 1.00 76.88 88 GLU A CA 1
ATOM 631 C C . GLU A 1 88 ? 10.966 0.558 10.097 1.00 76.88 88 GLU A C 1
ATOM 633 O O . GLU A 1 88 ? 11.509 -0.175 10.926 1.00 76.88 88 GLU A O 1
ATOM 638 N N . ARG A 1 89 ? 10.910 1.874 10.269 1.00 81.75 89 ARG A N 1
ATOM 639 C CA . ARG A 1 89 ? 11.357 2.569 11.473 1.00 81.75 89 ARG A CA 1
ATOM 640 C C . ARG A 1 89 ? 10.142 3.191 12.137 1.00 81.75 89 ARG A C 1
ATOM 642 O O . ARG A 1 89 ? 9.632 4.197 11.652 1.00 81.75 89 ARG A O 1
ATOM 649 N N . CYS A 1 90 ? 9.697 2.586 13.231 1.00 83.25 90 CYS A N 1
ATOM 650 C CA . CYS A 1 90 ? 8.512 3.001 13.978 1.00 83.25 90 CYS A CA 1
ATOM 651 C C . CYS A 1 90 ? 8.890 3.666 15.303 1.00 83.25 90 CYS A C 1
ATOM 653 O O . CYS A 1 90 ? 9.843 3.229 15.949 1.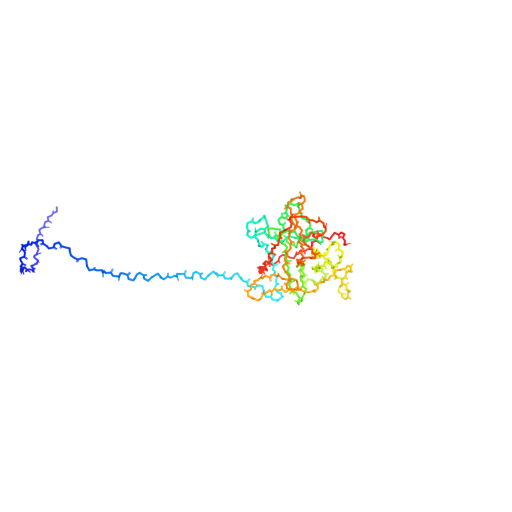00 83.25 90 CYS A O 1
ATOM 655 N N . HIS A 1 91 ? 8.135 4.688 15.718 1.00 75.25 91 HIS A N 1
ATOM 656 C CA . HIS A 1 91 ? 8.438 5.475 16.924 1.00 75.25 91 HIS A CA 1
ATOM 657 C C . HIS A 1 91 ? 8.521 4.621 18.203 1.00 75.25 91 HIS A C 1
ATOM 659 O O . HIS A 1 91 ? 9.486 4.753 18.949 1.00 75.25 91 HIS A O 1
ATOM 665 N N . ASP A 1 92 ? 7.598 3.668 18.378 1.00 71.75 92 ASP A N 1
ATOM 666 C CA . ASP A 1 92 ? 7.542 2.776 19.552 1.00 71.75 92 ASP A CA 1
ATOM 667 C C . ASP A 1 92 ? 8.048 1.350 19.256 1.00 71.75 92 ASP A C 1
ATOM 669 O O . ASP A 1 92 ? 7.790 0.392 19.983 1.00 71.75 92 ASP A O 1
ATOM 673 N N . GLY A 1 93 ? 8.797 1.195 18.163 1.00 60.62 93 GLY A N 1
ATOM 674 C CA . GLY A 1 93 ? 9.588 -0.001 17.887 1.00 60.62 93 GLY A CA 1
ATOM 675 C C . GLY A 1 93 ? 8.862 -1.204 17.277 1.00 60.62 93 GLY A C 1
ATOM 676 O O . GLY A 1 93 ? 9.572 -2.105 16.835 1.00 60.62 93 GLY A O 1
ATOM 677 N N . LYS A 1 94 ? 7.518 -1.255 17.194 1.00 64.81 94 LYS A N 1
ATOM 678 C CA . LYS A 1 94 ? 6.789 -2.332 16.478 1.00 64.81 94 LYS A CA 1
ATOM 679 C C . LYS A 1 94 ? 5.455 -1.883 15.868 1.00 64.81 94 LYS A C 1
ATOM 681 O O . LYS A 1 94 ? 4.724 -1.107 16.474 1.00 64.81 94 LYS A O 1
ATOM 686 N N . LEU A 1 95 ? 5.136 -2.433 14.694 1.00 69.06 95 LEU A N 1
ATOM 687 C CA . LEU A 1 95 ? 3.793 -2.433 14.106 1.00 69.06 95 LEU A CA 1
ATOM 688 C C . LEU A 1 95 ? 2.959 -3.581 14.677 1.00 69.06 95 LEU A C 1
ATOM 690 O O . LEU A 1 95 ? 3.474 -4.683 14.888 1.00 69.06 95 LEU A O 1
ATOM 694 N N . ASP A 1 96 ? 1.654 -3.362 14.815 1.00 65.06 96 ASP A N 1
ATOM 695 C CA . ASP A 1 96 ? 0.708 -4.446 15.063 1.00 65.06 96 ASP A CA 1
ATOM 696 C C . ASP A 1 96 ? 0.705 -5.403 13.863 1.00 65.06 96 ASP A C 1
ATOM 698 O O . ASP A 1 96 ? 0.280 -5.059 12.758 1.00 65.06 96 ASP A O 1
ATOM 702 N N . ASN A 1 97 ? 1.194 -6.628 14.076 1.00 67.75 97 ASN A N 1
ATOM 703 C CA . ASN A 1 97 ? 1.168 -7.721 13.096 1.00 67.75 97 ASN A CA 1
ATOM 704 C C . ASN A 1 97 ? 1.826 -7.392 11.734 1.00 67.75 97 ASN A C 1
ATOM 706 O O . ASN A 1 97 ? 1.450 -7.973 10.715 1.00 67.75 97 ASN A O 1
ATOM 710 N N . GLY A 1 98 ? 2.775 -6.446 11.696 1.00 77.25 98 GLY A N 1
ATOM 711 C CA . GLY A 1 98 ? 3.462 -6.020 10.466 1.00 77.25 98 GLY A CA 1
ATOM 712 C C . GLY A 1 98 ? 2.574 -5.278 9.455 1.00 77.25 98 GLY A C 1
ATOM 713 O O . GLY A 1 98 ? 2.966 -5.117 8.296 1.00 77.25 98 GLY A O 1
ATOM 714 N N . ALA A 1 99 ? 1.372 -4.853 9.860 1.00 89.25 99 ALA A N 1
ATOM 715 C CA . ALA A 1 99 ? 0.448 -4.124 9.000 1.00 89.25 99 ALA A CA 1
ATOM 716 C C . ALA A 1 99 ? 0.880 -2.662 8.852 1.00 89.25 99 ALA A C 1
ATOM 718 O O . ALA A 1 99 ? 1.079 -1.961 9.842 1.00 89.25 99 ALA A O 1
ATOM 719 N N . ALA A 1 100 ? 0.975 -2.183 7.614 1.00 91.75 100 ALA A N 1
ATOM 720 C CA . ALA A 1 100 ? 1.189 -0.774 7.351 1.00 91.75 100 ALA A CA 1
ATOM 721 C C . ALA A 1 100 ? -0.058 0.038 7.730 1.00 91.75 100 ALA A C 1
ATOM 723 O O . ALA A 1 100 ? -1.197 -0.398 7.528 1.00 91.75 100 ALA A O 1
ATOM 724 N N . VAL A 1 101 ? 0.177 1.235 8.261 1.00 91.81 101 VAL A N 1
ATOM 725 C CA . VAL A 1 101 ? -0.876 2.193 8.602 1.00 91.81 101 VAL A CA 1
ATOM 726 C C . VAL A 1 101 ? -0.919 3.294 7.552 1.00 91.81 101 VAL A C 1
ATOM 728 O O . VAL A 1 101 ? 0.112 3.846 7.163 1.00 91.81 101 VAL A O 1
ATOM 731 N N . PHE A 1 102 ? -2.127 3.619 7.113 1.00 93.38 102 PHE A N 1
ATOM 732 C CA . PHE A 1 102 ? -2.418 4.542 6.030 1.00 93.38 102 PHE A CA 1
ATOM 733 C C . PHE A 1 102 ? -3.309 5.686 6.511 1.00 93.38 102 PHE A C 1
ATOM 735 O O . PHE A 1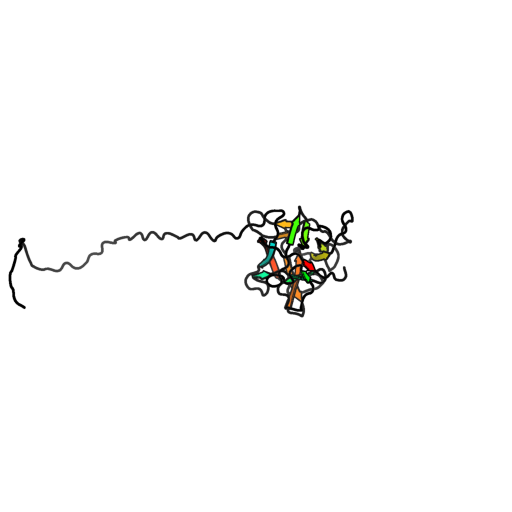 102 ? -4.024 5.565 7.504 1.00 93.38 102 PHE A O 1
ATOM 742 N N . LEU A 1 103 ? -3.292 6.784 5.766 1.00 92.00 103 LEU A N 1
ATOM 743 C CA . LEU A 1 103 ? -4.152 7.949 5.925 1.00 92.00 103 LEU A CA 1
ATOM 744 C C . LEU A 1 103 ? -4.682 8.353 4.546 1.00 92.00 103 LEU A C 1
ATOM 746 O O . LEU A 1 103 ? -3.912 8.446 3.594 1.00 92.00 103 LEU A O 1
ATOM 750 N N . LEU A 1 104 ? -5.981 8.634 4.438 1.00 90.94 104 LEU A N 1
ATOM 751 C CA . LEU A 1 104 ? -6.583 9.192 3.225 1.00 90.94 104 LEU A CA 1
ATOM 752 C C . LEU A 1 104 ? -6.722 10.706 3.405 1.00 90.94 104 LEU A C 1
ATOM 754 O O . LEU A 1 104 ? -7.536 11.165 4.214 1.00 90.94 104 LEU A O 1
ATOM 758 N N . SER A 1 105 ? -5.944 11.464 2.633 1.00 88.25 105 SER A N 1
ATOM 759 C CA . SER A 1 105 ? -5.959 12.926 2.595 1.00 88.25 105 SER A CA 1
ATOM 760 C C . SER A 1 105 ? -6.471 13.390 1.232 1.00 88.25 105 SER A C 1
ATOM 762 O O . SER A 1 105 ? -5.789 13.292 0.212 1.00 88.25 105 SER A O 1
ATOM 764 N N . GLY A 1 106 ? -7.727 13.841 1.179 1.00 89.44 106 GLY A N 1
ATOM 765 C CA . GLY A 1 106 ? -8.387 14.153 -0.089 1.00 89.44 106 GLY A CA 1
ATOM 766 C C . GLY A 1 106 ? -8.491 12.919 -0.994 1.00 89.44 106 GLY A C 1
ATOM 767 O O . GLY A 1 106 ? -9.205 11.975 -0.666 1.00 89.44 106 GLY A O 1
ATOM 768 N N . ARG A 1 107 ? -7.793 12.945 -2.138 1.00 92.94 107 ARG A N 1
ATOM 769 C CA . ARG A 1 107 ? -7.717 11.836 -3.113 1.00 92.94 107 ARG A CA 1
ATOM 770 C C . ARG A 1 107 ? -6.357 11.132 -3.116 1.00 92.94 107 ARG A C 1
ATOM 772 O O . ARG A 1 107 ? -6.063 10.412 -4.069 1.00 92.94 107 ARG A O 1
ATOM 779 N N . GLU A 1 108 ? -5.532 11.367 -2.101 1.00 93.00 108 GLU A N 1
ATOM 780 C CA . GLU A 1 108 ? -4.202 10.777 -1.935 1.00 93.00 108 GLU A CA 1
ATOM 781 C C . GLU A 1 108 ? -4.175 9.874 -0.703 1.00 93.00 108 GLU A C 1
ATOM 783 O O . GLU A 1 108 ? -4.761 10.201 0.333 1.00 93.00 108 GLU A O 1
ATOM 788 N N . VAL A 1 109 ? -3.491 8.735 -0.808 1.00 94.31 109 VAL A N 1
ATOM 789 C CA . VAL A 1 109 ? -3.229 7.859 0.337 1.00 94.31 109 VAL A CA 1
ATOM 790 C C . VAL A 1 109 ? -1.772 8.006 0.741 1.00 94.31 109 VAL A C 1
ATOM 792 O O . VAL A 1 109 ? -0.867 7.885 -0.082 1.00 94.31 109 VAL A O 1
ATOM 795 N N . LEU A 1 110 ? -1.560 8.254 2.024 1.00 93.12 110 LEU A N 1
ATOM 796 C CA . LEU A 1 110 ? -0.260 8.428 2.651 1.00 93.12 110 LEU A CA 1
ATOM 797 C C . LEU A 1 110 ? -0.002 7.252 3.592 1.00 93.12 110 LEU A C 1
ATOM 799 O O . LEU A 1 110 ? -0.929 6.750 4.226 1.00 93.12 110 LEU A O 1
ATOM 803 N N . LEU A 1 111 ? 1.252 6.840 3.722 1.00 92.88 111 LEU A N 1
ATOM 804 C CA . LEU A 1 111 ? 1.713 6.019 4.834 1.00 92.88 111 LEU A CA 1
ATOM 805 C C . LEU A 1 111 ? 1.849 6.910 6.070 1.00 92.88 111 LEU A C 1
ATOM 807 O O . LEU A 1 111 ? 2.392 8.018 6.007 1.00 92.88 111 LEU A O 1
ATOM 811 N N . TYR A 1 112 ? 1.317 6.435 7.190 1.00 89.44 112 TYR A N 1
ATOM 812 C CA . TYR A 1 112 ? 1.257 7.199 8.425 1.00 89.44 112 TYR A CA 1
ATOM 813 C C . TYR A 1 112 ? 2.639 7.271 9.091 1.00 89.44 112 TYR A C 1
ATOM 815 O O . TYR A 1 112 ? 3.056 6.356 9.800 1.00 89.44 112 TYR A O 1
ATOM 823 N N . GLY A 1 113 ? 3.337 8.383 8.850 1.00 84.62 113 GLY A N 1
ATOM 824 C CA . GLY A 1 113 ? 4.657 8.693 9.412 1.00 84.62 113 GLY A CA 1
ATOM 825 C C . GLY A 1 113 ? 4.635 9.522 10.701 1.00 84.62 113 GLY A C 1
ATOM 826 O O . GLY A 1 113 ? 5.692 9.761 11.273 1.00 84.62 113 GLY A O 1
ATOM 827 N N . GLY A 1 114 ? 3.455 9.931 11.182 1.00 74.06 114 GLY A N 1
ATOM 828 C CA . GLY A 1 114 ? 3.291 10.785 12.364 1.00 74.06 114 GLY A CA 1
ATOM 829 C C . GLY A 1 114 ? 2.887 12.223 12.040 1.00 74.06 114 GLY A C 1
ATOM 830 O O . GLY A 1 114 ? 2.670 12.595 10.888 1.00 74.06 114 GLY A O 1
ATOM 831 N N . SER A 1 115 ? 2.718 13.021 13.093 1.00 56.59 115 SER A N 1
ATOM 832 C CA . SER A 1 115 ? 2.165 14.382 13.058 1.00 56.59 115 SER A CA 1
ATOM 833 C C . SER A 1 115 ? 3.189 15.482 12.759 1.00 56.59 115 SER A C 1
ATOM 835 O O . SER A 1 115 ? 2.813 16.652 12.708 1.00 56.59 115 SER A O 1
ATOM 837 N N . ASP A 1 116 ? 4.460 15.141 12.528 1.00 55.62 116 ASP A N 1
ATOM 838 C CA . ASP A 1 116 ? 5.493 16.113 12.153 1.00 55.62 116 ASP A CA 1
ATOM 839 C C . ASP A 1 116 ? 5.383 16.569 10.687 1.00 55.62 116 ASP A C 1
ATOM 841 O O . ASP A 1 116 ? 5.999 17.562 10.315 1.00 55.62 116 ASP A O 1
ATOM 845 N N . GLY A 1 117 ? 4.574 15.895 9.859 1.00 50.06 117 GLY A N 1
ATOM 846 C CA . GLY A 1 117 ? 4.192 16.335 8.511 1.00 50.06 117 GLY A CA 1
ATOM 847 C C . GLY A 1 117 ? 5.324 16.353 7.475 1.00 50.06 117 GLY A C 1
ATOM 848 O O . GLY A 1 117 ? 5.064 16.611 6.303 1.00 50.06 117 GLY A O 1
ATOM 849 N N . VAL A 1 118 ? 6.563 16.058 7.876 1.00 49.53 118 VAL A N 1
ATOM 850 C CA . VAL A 1 118 ? 7.764 16.173 7.032 1.00 49.53 118 VAL A CA 1
ATOM 851 C C . VAL A 1 118 ? 8.104 14.857 6.318 1.00 49.53 118 VAL A C 1
ATOM 853 O O . VAL A 1 118 ? 8.761 14.887 5.281 1.00 49.53 118 VAL A O 1
ATOM 856 N N . SER A 1 119 ? 7.609 13.711 6.802 1.00 58.66 119 SER A N 1
ATOM 857 C CA . SER A 1 119 ? 8.051 12.386 6.327 1.00 58.66 119 SER A CA 1
ATOM 858 C C . SER A 1 119 ? 6.895 11.446 5.965 1.00 58.66 119 SER A C 1
ATOM 860 O O . SER A 1 119 ? 6.932 10.260 6.289 1.00 58.66 119 SER A O 1
ATOM 862 N N . THR A 1 120 ? 5.834 11.951 5.326 1.00 76.88 120 THR A N 1
ATOM 863 C CA . THR A 1 120 ? 4.772 11.062 4.823 1.00 76.88 120 THR A CA 1
ATOM 864 C C . THR A 1 120 ? 5.124 10.542 3.434 1.00 76.88 120 THR A C 1
ATOM 866 O O . THR A 1 120 ? 5.438 11.293 2.510 1.00 76.88 120 THR A O 1
ATOM 869 N N . GLN A 1 121 ? 5.095 9.221 3.292 1.00 91.50 121 GLN A N 1
ATOM 870 C CA . GLN A 1 121 ? 5.338 8.557 2.018 1.00 91.50 121 GLN A CA 1
ATOM 871 C C . GLN A 1 121 ? 4.006 8.388 1.302 1.00 91.50 121 GLN A C 1
ATOM 873 O O . GLN A 1 121 ? 3.038 7.903 1.882 1.00 91.50 121 GLN A O 1
ATOM 878 N N . THR A 1 122 ? 3.936 8.804 0.046 1.00 93.50 122 THR A N 1
ATOM 879 C CA . THR A 1 122 ? 2.683 8.838 -0.710 1.00 93.50 122 THR A CA 1
ATOM 880 C C . THR A 1 122 ? 2.559 7.596 -1.571 1.00 93.50 122 THR A C 1
ATOM 882 O O . THR A 1 122 ? 3.509 7.229 -2.265 1.00 93.50 122 THR A O 1
ATOM 885 N N . LEU A 1 123 ? 1.392 6.950 -1.544 1.00 95.69 123 LEU A N 1
ATOM 886 C CA . LEU A 1 123 ? 1.078 5.862 -2.463 1.00 95.69 123 LEU A CA 1
ATOM 887 C C . LEU A 1 123 ? 0.923 6.410 -3.877 1.00 95.69 123 LEU A C 1
ATOM 889 O O . LEU A 1 123 ? 0.225 7.395 -4.117 1.00 95.69 123 LEU A O 1
ATOM 893 N N . ALA A 1 124 ? 1.519 5.706 -4.827 1.00 95.31 124 ALA A N 1
ATOM 894 C CA . ALA A 1 124 ? 1.481 6.071 -6.223 1.00 95.31 124 ALA A CA 1
ATOM 895 C C . ALA A 1 124 ? 1.302 4.847 -7.120 1.00 95.31 124 ALA A C 1
ATOM 897 O O . ALA A 1 124 ? 1.748 3.741 -6.813 1.00 95.31 124 ALA A O 1
ATOM 898 N N . VAL A 1 125 ? 0.659 5.053 -8.261 1.00 95.44 125 VAL A N 1
ATOM 899 C CA . VAL A 1 125 ? 0.389 4.017 -9.255 1.00 95.44 125 VAL A CA 1
ATOM 900 C C . VAL A 1 125 ? 1.259 4.271 -10.475 1.00 95.44 125 VAL A C 1
ATOM 902 O O . VAL A 1 125 ? 1.238 5.358 -11.045 1.00 95.44 125 VAL A O 1
ATOM 905 N N . HIS A 1 126 ? 2.014 3.265 -10.911 1.00 92.94 126 HIS A N 1
ATOM 906 C CA . HIS A 1 126 ? 2.784 3.340 -12.153 1.00 92.94 126 HIS A CA 1
ATOM 907 C C . HIS A 1 126 ? 1.846 3.294 -13.370 1.00 92.94 126 HIS A C 1
ATOM 909 O O . HIS A 1 126 ? 1.058 2.357 -13.514 1.00 92.94 126 HIS A O 1
ATOM 915 N N . ARG A 1 127 ? 1.922 4.261 -14.291 1.00 90.38 127 ARG A N 1
ATOM 916 C CA . ARG A 1 127 ? 0.918 4.411 -15.371 1.00 90.38 127 ARG A CA 1
ATOM 917 C C . ARG A 1 127 ? 1.365 3.968 -16.755 1.00 90.38 127 ARG A C 1
ATOM 919 O O . ARG A 1 127 ? 0.539 3.880 -17.665 1.00 90.38 127 ARG A O 1
ATOM 926 N N . SER A 1 128 ? 2.638 3.641 -16.934 1.00 85.44 128 SER A N 1
ATOM 927 C CA . SER A 1 128 ? 3.194 3.324 -18.251 1.00 85.44 128 SER A CA 1
ATOM 928 C C . SER A 1 128 ? 3.680 1.879 -18.377 1.00 85.44 128 SER A C 1
ATOM 930 O O . SER A 1 128 ? 3.848 1.164 -17.388 1.00 85.44 128 SER A O 1
ATOM 932 N N . GLY A 1 129 ? 3.907 1.466 -19.627 1.00 83.31 129 GLY A N 1
ATOM 933 C CA . GLY A 1 129 ? 4.682 0.279 -19.982 1.00 83.31 129 GLY A CA 1
ATOM 934 C C . GLY A 1 129 ? 4.245 -1.036 -19.317 1.00 83.31 129 GLY A C 1
ATOM 935 O O . GLY A 1 129 ? 3.089 -1.189 -18.914 1.00 83.31 129 GLY A O 1
ATOM 936 N N . PRO A 1 130 ? 5.180 -1.995 -19.192 1.00 76.31 130 PRO A N 1
ATOM 937 C CA . PRO A 1 130 ? 4.930 -3.282 -18.542 1.00 76.31 130 PRO A CA 1
ATOM 938 C C . PRO A 1 130 ? 4.574 -3.156 -17.056 1.00 76.31 130 PRO A C 1
ATOM 940 O O . PRO A 1 130 ? 3.871 -4.008 -16.526 1.00 76.31 130 PRO A O 1
ATOM 943 N N . GLY A 1 131 ? 5.029 -2.096 -16.379 1.00 80.00 131 GLY A N 1
ATOM 944 C CA . GLY A 1 131 ? 4.776 -1.849 -14.956 1.00 80.00 131 GLY A CA 1
ATOM 945 C C . GLY A 1 131 ? 3.401 -1.254 -14.646 1.00 80.00 131 GLY A C 1
ATOM 946 O O . GLY A 1 131 ? 3.137 -0.933 -13.490 1.00 80.00 131 GLY A O 1
ATOM 947 N N . LYS A 1 132 ? 2.530 -1.065 -15.647 1.00 89.81 132 LYS A N 1
ATOM 948 C CA . LYS A 1 132 ? 1.230 -0.411 -15.466 1.00 89.81 132 LYS A CA 1
ATOM 949 C C . LYS A 1 132 ? 0.416 -1.056 -14.341 1.00 89.81 132 LYS A C 1
ATOM 951 O O . LYS A 1 132 ? 0.155 -2.259 -14.320 1.00 89.81 132 LYS A O 1
ATOM 956 N N . GLY A 1 133 ? -0.031 -0.199 -13.436 1.00 92.12 133 GLY A N 1
ATOM 957 C CA . GLY A 1 133 ? -0.801 -0.551 -12.262 1.00 92.12 133 GLY A CA 1
ATOM 958 C C . GLY A 1 133 ? 0.037 -0.916 -11.051 1.00 92.12 133 GLY A C 1
ATOM 959 O O . GLY A 1 133 ? -0.565 -1.056 -10.005 1.00 92.12 133 GLY A O 1
ATOM 960 N N . ASN A 1 134 ? 1.366 -1.043 -11.127 1.00 92.38 134 ASN A N 1
ATOM 961 C CA . ASN A 1 134 ? 2.179 -1.361 -9.949 1.00 92.38 134 ASN A CA 1
ATOM 962 C C . ASN A 1 134 ? 1.992 -0.289 -8.863 1.00 92.38 134 ASN A C 1
ATOM 964 O O . ASN A 1 134 ? 2.175 0.898 -9.151 1.00 92.38 134 ASN A O 1
ATOM 968 N N . LEU A 1 135 ? 1.607 -0.708 -7.652 1.00 94.50 135 LEU A N 1
ATOM 969 C CA . LEU A 1 135 ? 1.513 0.188 -6.503 1.00 94.50 135 LEU A CA 1
ATOM 970 C C . LEU A 1 135 ? 2.891 0.360 -5.879 1.00 94.50 135 LEU A C 1
ATOM 972 O O . LEU A 1 135 ? 3.545 -0.606 -5.471 1.00 94.50 135 LEU A O 1
ATOM 976 N N . LYS A 1 136 ? 3.284 1.620 -5.759 1.00 94.00 136 LYS A N 1
ATOM 977 C CA . LYS A 1 136 ? 4.507 2.057 -5.108 1.00 94.00 136 LYS A CA 1
ATOM 978 C C . LYS A 1 136 ? 4.203 3.047 -3.995 1.00 94.00 136 LYS A C 1
ATOM 980 O O . LYS A 1 136 ? 3.096 3.569 -3.906 1.00 94.00 136 LYS A O 1
ATOM 985 N N . PHE A 1 137 ? 5.207 3.327 -3.179 1.00 94.12 137 PHE A N 1
ATOM 986 C CA . PHE A 1 137 ? 5.228 4.509 -2.330 1.00 94.12 137 PHE A CA 1
ATOM 987 C C . PHE A 1 137 ? 6.605 5.169 -2.367 1.00 94.12 137 PHE A C 1
ATOM 989 O O . PHE A 1 137 ? 7.615 4.500 -2.602 1.00 94.12 137 PHE A O 1
ATOM 996 N N . PHE A 1 138 ? 6.638 6.474 -2.133 1.00 91.56 138 PHE A N 1
ATOM 997 C CA . PHE A 1 138 ? 7.868 7.251 -1.995 1.00 91.56 138 PHE A CA 1
ATOM 998 C C . PHE A 1 138 ? 7.586 8.567 -1.273 1.00 91.56 138 PHE A C 1
ATOM 1000 O O . PHE A 1 138 ? 6.452 9.055 -1.245 1.00 91.56 138 PHE A O 1
ATOM 1007 N N . THR A 1 139 ? 8.624 9.148 -0.691 1.00 90.31 139 THR A N 1
ATOM 1008 C CA . THR A 1 139 ? 8.578 10.484 -0.107 1.00 90.31 139 THR A CA 1
ATOM 1009 C C . THR A 1 139 ? 8.426 11.510 -1.224 1.00 90.31 139 THR A C 1
ATOM 1011 O O . THR A 1 139 ? 9.224 11.553 -2.162 1.00 90.31 139 THR A O 1
ATOM 1014 N N . ILE A 1 140 ? 7.394 12.348 -1.129 1.00 83.62 140 ILE A N 1
ATOM 1015 C CA . ILE A 1 140 ? 7.177 13.459 -2.058 1.00 83.62 140 ILE A CA 1
ATOM 1016 C C . ILE A 1 140 ? 7.485 14.750 -1.326 1.00 83.62 140 ILE A C 1
ATOM 1018 O O . ILE A 1 140 ? 6.869 15.071 -0.312 1.00 83.62 140 ILE A O 1
ATOM 1022 N N . VAL A 1 141 ? 8.436 15.508 -1.862 1.00 80.81 141 VAL A N 1
ATOM 1023 C CA . VAL A 1 141 ? 8.726 16.849 -1.359 1.00 80.81 141 VAL A CA 1
ATOM 1024 C C . VAL A 1 141 ? 7.537 17.749 -1.675 1.00 80.81 141 VAL A C 1
ATOM 1026 O O . VAL A 1 141 ? 7.133 17.871 -2.833 1.00 80.81 141 VAL A O 1
ATOM 1029 N N . ALA A 1 142 ? 6.987 18.391 -0.645 1.00 74.00 142 ALA A N 1
ATOM 1030 C CA . ALA A 1 142 ? 5.859 19.300 -0.787 1.00 74.00 142 ALA A CA 1
ATOM 1031 C C . ALA A 1 142 ? 6.122 20.355 -1.877 1.00 74.00 142 ALA A C 1
ATOM 1033 O O . ALA A 1 142 ? 7.171 20.999 -1.906 1.00 74.00 142 ALA A O 1
ATOM 1034 N N . GLY A 1 143 ? 5.156 20.525 -2.782 1.00 74.94 143 GLY A N 1
ATOM 1035 C CA . GLY A 1 143 ? 5.248 21.466 -3.902 1.00 74.94 143 GLY A CA 1
ATOM 1036 C C . GLY A 1 143 ? 5.942 20.926 -5.158 1.00 74.94 143 GLY A C 1
ATOM 1037 O O . GLY A 1 143 ? 5.921 21.613 -6.179 1.00 74.94 143 GLY A O 1
ATOM 1038 N N . LEU A 1 144 ? 6.505 19.713 -5.133 1.00 83.31 144 LEU A N 1
ATOM 1039 C CA . LEU A 1 144 ? 7.019 19.046 -6.331 1.00 83.31 144 LEU A CA 1
ATOM 1040 C C . LEU A 1 144 ? 6.019 18.008 -6.867 1.00 83.31 144 LEU A C 1
ATOM 1042 O O . LEU A 1 144 ? 5.347 17.338 -6.081 1.00 83.31 144 LEU A O 1
ATOM 1046 N N . PRO A 1 145 ? 5.906 17.847 -8.200 1.00 84.56 145 PRO A N 1
ATOM 1047 C CA . PRO A 1 145 ? 5.093 16.781 -8.773 1.00 84.56 145 PRO A CA 1
ATOM 1048 C C . PRO A 1 145 ? 5.708 15.403 -8.471 1.00 84.56 145 PRO A C 1
ATOM 1050 O O . PRO A 1 145 ? 6.932 15.299 -8.328 1.00 84.56 145 PRO A O 1
ATOM 1053 N N . PRO A 1 146 ? 4.899 14.327 -8.443 1.00 86.50 146 PRO A N 1
ATOM 1054 C CA . PRO A 1 146 ? 5.429 12.977 -8.315 1.00 86.50 146 PRO A CA 1
ATOM 1055 C C . PRO A 1 146 ? 6.365 12.634 -9.489 1.00 86.50 146 PRO A C 1
ATOM 1057 O O . PRO A 1 146 ? 6.173 13.135 -10.607 1.00 86.50 146 PRO A O 1
ATOM 1060 N N . PRO A 1 147 ? 7.363 11.754 -9.281 1.00 87.19 147 PRO A N 1
ATOM 1061 C CA . PRO A 1 147 ? 8.194 11.238 -10.358 1.00 87.19 147 PRO A CA 1
ATOM 1062 C C . PRO A 1 147 ? 7.329 10.643 -11.472 1.00 87.19 147 PRO A C 1
ATOM 1064 O O . PRO A 1 147 ? 6.390 9.890 -11.221 1.00 87.19 147 PRO A O 1
ATOM 1067 N N . ARG A 1 148 ? 7.645 10.936 -12.736 1.00 88.88 148 ARG A N 1
ATOM 1068 C CA . ARG A 1 148 ? 7.010 10.219 -13.852 1.00 88.88 148 ARG A CA 1
ATOM 1069 C C . ARG A 1 148 ? 7.564 8.791 -13.907 1.00 88.88 148 ARG A C 1
ATOM 1071 O O . ARG A 1 148 ? 8.769 8.632 -13.732 1.00 88.88 148 ARG A O 1
ATOM 1078 N N . PRO A 1 149 ? 6.741 7.768 -14.200 1.00 91.88 149 PRO A N 1
ATOM 1079 C CA . PRO A 1 149 ? 5.362 7.813 -14.705 1.00 91.88 149 PRO A CA 1
ATOM 1080 C C . PRO A 1 149 ? 4.298 7.547 -13.618 1.00 91.88 149 PRO A C 1
ATOM 1082 O O . PRO A 1 149 ? 3.321 6.841 -13.882 1.00 91.88 149 PRO A O 1
ATOM 1085 N N . PHE A 1 150 ? 4.501 8.040 -12.398 1.00 93.44 150 PHE A N 1
ATOM 1086 C CA . PHE A 1 150 ? 3.626 7.753 -11.266 1.00 93.44 150 PHE A CA 1
ATOM 1087 C C . PHE A 1 150 ? 2.529 8.809 -11.085 1.00 93.44 150 PHE A C 1
ATOM 1089 O O . PHE A 1 150 ? 2.757 10.004 -11.257 1.00 93.44 150 PHE A O 1
ATOM 1096 N N . GLU A 1 151 ? 1.336 8.349 -10.712 1.00 94.50 151 GLU A N 1
ATOM 1097 C CA . GLU A 1 151 ? 0.199 9.179 -10.297 1.00 94.50 151 GLU A CA 1
ATOM 1098 C C . GLU A 1 151 ? -0.129 8.893 -8.825 1.00 94.50 151 GLU A C 1
ATOM 1100 O O . GLU A 1 151 ? -0.162 7.733 -8.418 1.00 94.50 151 GLU A O 1
ATOM 1105 N N . THR A 1 152 ? -0.367 9.934 -8.025 1.00 94.38 152 THR A N 1
ATOM 1106 C CA . THR A 1 152 ? -0.625 9.829 -6.571 1.00 94.38 152 THR A CA 1
ATOM 1107 C C . THR A 1 152 ? -2.081 10.061 -6.196 1.00 94.38 152 THR A C 1
ATOM 1109 O O . THR A 1 152 ? -2.519 9.657 -5.123 1.00 94.38 152 THR A O 1
ATOM 1112 N N . SER A 1 153 ? -2.839 10.701 -7.085 1.00 93.88 153 SER A N 1
ATOM 1113 C CA . SER A 1 153 ? -4.239 11.051 -6.879 1.00 93.88 153 SER A CA 1
ATOM 1114 C C . SER A 1 153 ? -5.150 10.064 -7.595 1.00 93.88 153 SER A C 1
ATOM 1116 O O . SER A 1 153 ? -4.820 9.587 -8.674 1.00 93.88 153 SER A O 1
ATOM 1118 N N . GLY A 1 154 ? -6.311 9.783 -7.012 1.00 93.88 154 GLY A N 1
ATOM 1119 C CA . GLY A 1 154 ? -7.256 8.803 -7.557 1.00 93.88 154 GLY A CA 1
ATOM 1120 C C . GLY A 1 154 ? -7.908 7.934 -6.492 1.00 93.88 154 GLY A C 1
ATOM 1121 O O . GLY A 1 154 ? -8.861 7.214 -6.779 1.00 93.88 154 GLY A O 1
ATOM 1122 N N . TRP A 1 155 ? -7.421 8.019 -5.258 1.00 95.81 155 TRP A N 1
ATOM 1123 C CA . TRP A 1 155 ? -7.845 7.157 -4.172 1.00 95.81 155 TRP A CA 1
ATOM 1124 C C . TRP A 1 155 ? -9.190 7.572 -3.585 1.00 95.81 155 TRP A C 1
ATOM 1126 O O . TRP A 1 155 ? -9.508 8.758 -3.462 1.00 95.81 155 TRP A O 1
ATOM 1136 N N . SER A 1 156 ? -9.962 6.570 -3.184 1.00 94.50 156 SER A N 1
ATOM 1137 C CA . SER A 1 156 ? -11.241 6.736 -2.500 1.00 94.50 156 SER A CA 1
ATOM 1138 C C . SER A 1 156 ? -11.551 5.502 -1.668 1.00 94.50 156 SER A C 1
ATOM 1140 O O . SER A 1 156 ? -11.235 4.391 -2.088 1.00 94.50 156 SER A O 1
ATOM 1142 N N . ILE A 1 157 ? -12.221 5.687 -0.535 1.00 92.56 157 ILE A N 1
ATOM 1143 C CA . ILE A 1 157 ? -12.860 4.596 0.204 1.00 92.56 157 ILE A CA 1
ATOM 1144 C C . ILE A 1 157 ? -14.359 4.686 -0.076 1.00 92.56 157 ILE A C 1
ATOM 1146 O O . ILE A 1 157 ? -14.948 5.764 0.043 1.00 92.56 157 ILE A O 1
ATOM 1150 N N . GLU A 1 158 ? -14.956 3.575 -0.495 1.00 88.94 158 GLU A N 1
ATOM 1151 C CA . GLU A 1 158 ? -16.387 3.488 -0.774 1.00 88.94 158 GLU A CA 1
ATOM 1152 C C . GLU A 1 158 ? -17.215 3.784 0.492 1.00 88.94 158 GLU A C 1
ATOM 1154 O O . GLU A 1 158 ? -16.790 3.564 1.627 1.00 88.94 158 GLU A O 1
ATOM 1159 N N . ARG A 1 159 ? -18.405 4.370 0.329 1.00 79.12 159 ARG A N 1
ATOM 1160 C CA . ARG A 1 159 ? -19.209 4.814 1.481 1.00 79.12 159 ARG A CA 1
ATOM 1161 C C . ARG A 1 159 ? -20.000 3.665 2.099 1.00 79.12 159 ARG A C 1
ATOM 1163 O O . ARG A 1 159 ? -20.210 3.639 3.315 1.00 79.12 159 ARG A O 1
ATOM 1170 N N . SER A 1 160 ? -20.508 2.766 1.257 1.00 83.38 160 SER A N 1
ATOM 1171 C CA . SER A 1 160 ? -21.334 1.625 1.672 1.00 83.38 160 SER A CA 1
ATOM 1172 C C . SER A 1 160 ? -20.505 0.442 2.151 1.00 83.38 160 SER A C 1
ATOM 1174 O O . SER A 1 160 ? -20.921 -0.256 3.074 1.00 83.38 160 SER A O 1
ATOM 1176 N N . THR A 1 161 ? -19.338 0.237 1.546 1.00 85.69 161 THR A N 1
ATOM 1177 C CA . THR A 1 161 ? -18.365 -0.787 1.923 1.00 85.69 161 THR A CA 1
ATOM 1178 C C . THR A 1 161 ? -17.067 -0.079 2.277 1.00 85.69 161 THR A C 1
ATOM 1180 O O . THR A 1 161 ? -16.707 0.856 1.576 1.00 85.69 161 THR A O 1
ATOM 1183 N N . PRO A 1 162 ? -16.334 -0.469 3.330 1.00 91.88 162 PRO A N 1
ATOM 1184 C CA . PRO A 1 162 ? -15.049 0.150 3.648 1.00 91.88 162 PRO A CA 1
ATOM 1185 C C . PRO A 1 162 ? -13.950 -0.292 2.660 1.00 91.88 162 PRO A C 1
ATOM 1187 O O . PRO A 1 162 ? -12.851 -0.640 3.061 1.00 91.88 162 PRO A O 1
ATOM 1190 N N . THR A 1 163 ? -14.236 -0.325 1.359 1.00 94.94 163 THR A N 1
ATOM 1191 C CA . THR A 1 163 ? -13.337 -0.813 0.310 1.00 94.94 163 THR A CA 1
ATOM 1192 C C . THR A 1 163 ? -12.551 0.351 -0.283 1.00 94.94 163 THR A C 1
ATOM 1194 O O . THR A 1 163 ? -13.137 1.349 -0.704 1.00 94.94 163 THR A O 1
ATOM 1197 N N . LEU A 1 164 ? -11.227 0.229 -0.327 1.00 95.81 164 LEU A N 1
ATOM 1198 C CA . LEU A 1 164 ? -10.343 1.156 -1.023 1.00 95.81 164 LEU A CA 1
ATOM 1199 C C . LEU A 1 164 ? -10.434 0.924 -2.537 1.00 95.81 164 LEU A C 1
ATOM 1201 O O . LEU A 1 164 ? -10.482 -0.212 -2.997 1.00 95.81 164 LEU A O 1
ATOM 1205 N N . PHE A 1 165 ? -10.384 2.001 -3.311 1.00 96.00 165 PHE A N 1
ATOM 1206 C CA . PHE A 1 165 ? -10.300 1.978 -4.767 1.00 96.00 165 PHE A CA 1
ATOM 1207 C C . PHE A 1 165 ? -9.279 3.003 -5.260 1.00 96.00 165 PHE A C 1
ATOM 1209 O O . PHE A 1 165 ? -9.058 4.032 -4.617 1.00 96.00 165 PHE A O 1
ATOM 1216 N N . TYR A 1 166 ? -8.714 2.747 -6.440 1.00 96.12 166 TYR A N 1
ATOM 1217 C CA . TYR A 1 166 ? -8.013 3.753 -7.241 1.00 96.12 166 TYR A CA 1
ATOM 1218 C C . TYR A 1 166 ? -8.800 3.997 -8.528 1.00 96.12 166 TYR A C 1
ATOM 1220 O O . TYR A 1 166 ? -8.953 3.080 -9.334 1.00 96.12 166 TYR A O 1
ATOM 1228 N N . ASP A 1 167 ? -9.340 5.202 -8.712 1.00 94.56 167 ASP A N 1
ATOM 1229 C CA . ASP A 1 167 ? -10.218 5.561 -9.835 1.00 94.56 167 ASP A CA 1
ATOM 1230 C C . ASP A 1 167 ? -11.342 4.528 -10.069 1.00 94.56 167 ASP A C 1
ATOM 1232 O O . ASP A 1 167 ? -11.629 4.123 -11.198 1.00 94.56 167 ASP A O 1
ATOM 1236 N N . GLY A 1 168 ? -11.948 4.051 -8.974 1.00 93.75 168 GLY A N 1
ATOM 1237 C CA . GLY A 1 168 ? -13.025 3.055 -8.997 1.00 93.75 168 GLY A CA 1
ATOM 1238 C C . GLY A 1 168 ? -12.591 1.638 -9.390 1.00 93.75 168 GLY A C 1
ATOM 1239 O O . GLY A 1 168 ? -13.433 0.829 -9.774 1.00 93.75 168 GLY A O 1
ATOM 1240 N N . ARG A 1 169 ? -11.288 1.324 -9.350 1.00 94.62 169 ARG A N 1
ATOM 1241 C CA . ARG A 1 169 ? -10.746 0.017 -9.758 1.00 94.62 169 ARG A CA 1
ATOM 1242 C C . ARG A 1 169 ? -10.269 -0.814 -8.566 1.00 94.62 169 ARG A C 1
ATOM 1244 O O . ARG A 1 169 ? -9.656 -0.243 -7.660 1.00 94.62 169 ARG A O 1
ATOM 1251 N N . PRO A 1 170 ? -10.510 -2.141 -8.591 1.00 94.06 170 PRO A N 1
ATOM 1252 C CA . PRO A 1 170 ? -10.020 -3.065 -7.574 1.00 94.06 170 PRO A CA 1
ATOM 1253 C C . PRO A 1 170 ? -8.536 -3.386 -7.807 1.00 94.06 170 PRO A C 1
ATOM 1255 O O . PRO A 1 170 ? -7.881 -2.786 -8.670 1.00 94.06 170 PRO A O 1
ATOM 1258 N N . PHE A 1 171 ? -8.005 -4.361 -7.071 1.00 96.81 171 PHE A N 1
ATOM 1259 C CA . PHE A 1 171 ? -6.584 -4.696 -7.088 1.00 96.81 171 PHE A CA 1
ATOM 1260 C C . PHE A 1 171 ? -6.310 -6.098 -7.639 1.00 96.81 171 PHE A C 1
ATOM 1262 O O . PHE A 1 171 ? -7.177 -6.969 -7.670 1.00 96.81 171 PHE A O 1
ATOM 1269 N N . LEU A 1 172 ? -5.076 -6.297 -8.094 1.00 96.12 172 LEU A N 1
ATOM 1270 C CA . LEU A 1 172 ? -4.473 -7.574 -8.452 1.00 96.12 172 LEU A CA 1
ATOM 1271 C C . LEU A 1 172 ? -3.300 -7.845 -7.514 1.00 96.12 172 LEU A C 1
ATOM 1273 O O . LEU A 1 172 ? -2.442 -6.983 -7.321 1.00 96.12 172 LEU A O 1
ATOM 1277 N N . GLY A 1 173 ? -3.248 -9.046 -6.954 1.00 95.94 173 GLY A N 1
ATOM 1278 C CA . GLY A 1 173 ? -2.125 -9.547 -6.176 1.00 95.94 173 GLY A CA 1
ATOM 1279 C C . GLY A 1 173 ? -1.369 -10.530 -7.042 1.00 95.94 173 GLY A C 1
ATOM 1280 O O . GLY A 1 173 ? -1.940 -11.541 -7.443 1.00 95.94 173 GLY A O 1
ATOM 1281 N N . CYS A 1 174 ? -0.108 -10.251 -7.350 1.00 94.88 174 CYS A N 1
ATOM 1282 C CA . CYS A 1 174 ? 0.710 -11.147 -8.159 1.00 94.88 174 CYS A CA 1
ATOM 1283 C C . CYS A 1 174 ? 1.782 -11.812 -7.298 1.00 94.88 174 CYS A C 1
ATOM 1285 O O . CYS A 1 174 ? 2.531 -11.089 -6.636 1.00 94.88 174 CYS A O 1
ATOM 1287 N N . PRO A 1 175 ? 1.889 -13.149 -7.323 1.00 95.00 175 PRO A N 1
ATOM 1288 C CA . PRO A 1 175 ? 2.813 -13.869 -6.462 1.00 95.00 175 PRO A CA 1
ATOM 1289 C C . PRO A 1 175 ? 4.277 -13.519 -6.766 1.00 95.00 175 PRO A C 1
ATOM 1291 O O . PRO A 1 175 ? 4.660 -13.214 -7.902 1.00 95.00 175 PRO A O 1
ATOM 1294 N N . GLU A 1 176 ? 5.093 -13.580 -5.723 1.00 92.88 176 GLU A N 1
ATOM 1295 C CA . GLU A 1 176 ? 6.550 -13.507 -5.737 1.00 92.88 176 GLU A CA 1
ATOM 1296 C C . GLU A 1 176 ? 7.157 -14.863 -5.356 1.00 92.88 176 GLU A C 1
ATOM 1298 O O . GLU A 1 176 ? 6.491 -15.740 -4.804 1.00 92.88 176 GLU A O 1
ATOM 1303 N N . LEU A 1 177 ? 8.459 -15.027 -5.605 1.00 90.69 177 LEU A N 1
ATOM 1304 C CA . LEU A 1 177 ? 9.185 -16.268 -5.298 1.00 90.69 177 LEU A CA 1
ATOM 1305 C C . LEU A 1 177 ? 9.204 -16.623 -3.805 1.00 90.69 177 LEU A C 1
ATOM 1307 O O . LEU A 1 177 ? 9.439 -17.773 -3.453 1.00 90.69 177 LEU A O 1
ATOM 1311 N N . ASP A 1 178 ? 8.980 -15.646 -2.932 1.00 90.50 178 ASP A N 1
ATOM 1312 C CA . ASP A 1 178 ? 8.964 -15.835 -1.486 1.00 90.50 178 ASP A CA 1
ATOM 1313 C C . ASP A 1 178 ? 7.572 -16.079 -0.896 1.00 90.50 178 ASP A C 1
ATOM 1315 O O . ASP A 1 178 ? 7.421 -16.104 0.325 1.00 90.50 178 ASP A O 1
ATOM 1319 N N . GLY A 1 179 ? 6.561 -16.255 -1.749 1.00 91.19 179 GLY A N 1
ATOM 1320 C CA . GLY A 1 179 ? 5.178 -16.475 -1.337 1.00 91.19 179 GLY A CA 1
ATOM 1321 C C . GLY A 1 179 ? 4.413 -15.200 -0.980 1.00 91.19 179 GLY A C 1
ATOM 1322 O O . GLY A 1 179 ? 3.210 -15.284 -0.729 1.00 91.19 179 GLY A O 1
ATOM 1323 N N . SER A 1 180 ? 5.062 -14.031 -0.994 1.00 93.44 180 SER A N 1
ATOM 1324 C CA . SER A 1 180 ? 4.366 -12.747 -0.904 1.00 93.44 180 SER A CA 1
ATOM 1325 C C . SER A 1 180 ? 3.680 -12.394 -2.225 1.00 93.44 180 SER A C 1
ATOM 1327 O O . SER A 1 180 ? 3.915 -13.021 -3.260 1.00 93.44 180 SER A O 1
ATOM 1329 N N . TYR A 1 181 ? 2.821 -11.376 -2.201 1.00 95.56 181 TYR A N 1
ATOM 1330 C CA . TYR A 1 181 ? 2.162 -10.859 -3.397 1.00 95.56 181 TYR A CA 1
ATOM 1331 C C . TYR A 1 181 ? 2.431 -9.368 -3.540 1.00 95.56 181 TYR A C 1
ATOM 1333 O O . TYR A 1 181 ? 2.155 -8.601 -2.615 1.00 95.56 181 TYR A O 1
ATOM 1341 N N . SER A 1 182 ? 2.912 -8.943 -4.709 1.00 94.56 182 SER A N 1
ATOM 1342 C CA . SER A 1 182 ? 2.959 -7.525 -5.063 1.00 94.56 182 SER A CA 1
ATOM 1343 C C . SER A 1 182 ? 1.585 -7.033 -5.508 1.00 94.56 182 SER A C 1
ATOM 1345 O O . SER A 1 182 ? 0.846 -7.741 -6.198 1.00 94.56 182 SER A O 1
ATOM 1347 N N . VAL A 1 183 ? 1.244 -5.807 -5.109 1.00 95.94 183 VAL A N 1
ATOM 1348 C CA . VAL A 1 183 ? -0.079 -5.220 -5.356 1.00 95.94 183 VAL A CA 1
ATOM 1349 C C . VAL A 1 183 ? -0.074 -4.346 -6.612 1.00 95.94 183 VAL A C 1
ATOM 1351 O O . VAL A 1 183 ? 0.823 -3.526 -6.823 1.00 95.94 183 VAL A O 1
ATOM 1354 N N . TYR A 1 184 ? -1.109 -4.501 -7.438 1.00 95.88 184 TYR A N 1
ATOM 1355 C CA . TYR A 1 184 ? -1.354 -3.710 -8.641 1.00 95.88 184 TYR A CA 1
ATOM 1356 C C . TYR A 1 184 ? -2.799 -3.201 -8.670 1.00 95.88 184 TYR A C 1
ATOM 1358 O O . TYR A 1 184 ? -3.703 -3.891 -8.216 1.00 95.88 184 TYR A O 1
ATOM 1366 N N . VAL A 1 185 ? -3.050 -2.034 -9.263 1.00 95.81 185 VAL A N 1
ATOM 1367 C CA . VAL A 1 185 ? -4.401 -1.625 -9.672 1.00 95.81 185 VAL A CA 1
ATOM 1368 C C . VAL A 1 185 ? -4.821 -2.484 -10.857 1.00 95.81 185 VAL A C 1
ATOM 1370 O O . VAL A 1 185 ? -4.061 -2.628 -11.821 1.00 95.81 185 VAL A O 1
ATOM 1373 N N . TYR A 1 186 ? -6.034 -3.030 -10.816 1.00 94.12 186 TYR A N 1
ATOM 1374 C CA . TYR A 1 186 ? -6.556 -3.848 -11.898 1.00 94.12 186 TYR A CA 1
ATOM 1375 C C . TYR A 1 186 ? -7.122 -3.003 -13.046 1.00 94.12 186 TYR A C 1
ATOM 1377 O O . TYR A 1 186 ? -8.088 -2.248 -12.907 1.00 94.12 186 TYR A O 1
ATOM 1385 N N . TYR A 1 187 ? -6.559 -3.192 -14.234 1.00 88.19 187 TYR A N 1
ATOM 1386 C CA . TYR A 1 187 ? -7.059 -2.672 -15.496 1.00 88.19 187 TYR A CA 1
ATOM 1387 C C . TYR A 1 187 ? -7.420 -3.850 -16.400 1.00 88.19 187 TYR A C 1
ATOM 1389 O O . TYR A 1 187 ? -6.579 -4.348 -17.151 1.00 88.19 187 TYR A O 1
ATOM 1397 N N . ARG A 1 188 ? -8.686 -4.280 -16.334 1.00 84.31 188 ARG A N 1
ATOM 1398 C CA . ARG A 1 188 ? -9.240 -5.363 -17.163 1.00 84.31 188 ARG A CA 1
ATOM 1399 C C . ARG A 1 188 ? -8.787 -5.255 -18.622 1.00 84.31 188 ARG A C 1
ATOM 1401 O O . ARG A 1 188 ? -9.019 -4.227 -19.257 1.00 84.31 188 ARG A O 1
ATOM 1408 N N . GLY A 1 189 ? -8.158 -6.315 -19.136 1.00 78.56 189 GLY A N 1
ATOM 1409 C CA . GLY A 1 189 ? -7.684 -6.400 -20.521 1.00 78.56 189 GLY A CA 1
ATOM 1410 C C . GLY A 1 189 ? -6.413 -5.599 -20.830 1.00 78.56 189 GLY A C 1
ATOM 1411 O O . GLY A 1 189 ? -5.913 -5.668 -21.949 1.00 78.56 189 GLY A O 1
ATOM 1412 N N . LEU A 1 190 ? -5.878 -4.836 -19.870 1.00 77.06 190 LEU A N 1
ATOM 1413 C CA . LEU A 1 190 ? -4.676 -4.011 -20.040 1.00 77.06 190 LEU A CA 1
ATOM 1414 C C . LEU A 1 190 ? -3.495 -4.505 -19.204 1.00 77.06 190 LEU A C 1
ATOM 1416 O O . LEU A 1 190 ? -2.352 -4.340 -19.625 1.00 77.06 190 LEU A O 1
ATOM 1420 N N . ASN A 1 191 ? -3.746 -5.078 -18.026 1.00 77.94 191 ASN A N 1
ATOM 1421 C CA . ASN A 1 191 ? -2.692 -5.606 -17.163 1.00 77.94 191 ASN A CA 1
ATOM 1422 C C . ASN A 1 191 ? -3.066 -6.940 -16.504 1.00 77.94 191 ASN A C 1
ATOM 1424 O O . ASN A 1 191 ? -2.706 -7.179 -15.359 1.00 77.94 191 ASN A O 1
ATOM 1428 N N . ASP A 1 192 ? -3.708 -7.846 -17.247 1.00 78.75 192 ASP A N 1
ATOM 1429 C CA . ASP A 1 192 ? -3.994 -9.211 -16.767 1.00 78.75 192 ASP A CA 1
ATOM 1430 C C . ASP A 1 192 ? -2.704 -10.012 -16.456 1.00 78.75 192 ASP A C 1
ATOM 1432 O O . ASP A 1 192 ? -2.741 -11.046 -15.794 1.00 78.75 192 ASP A O 1
ATOM 1436 N N . ARG A 1 193 ? -1.548 -9.526 -16.938 1.00 83.88 193 ARG A N 1
ATOM 1437 C CA . ARG A 1 193 ? -0.193 -10.022 -16.639 1.00 83.88 193 ARG A CA 1
ATOM 1438 C C . ARG A 1 193 ? 0.754 -8.854 -16.339 1.00 83.88 193 ARG A C 1
ATOM 1440 O O . ARG A 1 193 ? 1.633 -8.546 -17.155 1.00 83.88 193 ARG A O 1
ATOM 1447 N N . PRO A 1 194 ? 0.556 -8.133 -15.225 1.00 84.44 194 PRO A N 1
ATOM 1448 C CA . PRO A 1 194 ? 1.300 -6.913 -14.962 1.00 84.44 194 PRO A CA 1
ATOM 1449 C C . PRO A 1 194 ? 2.778 -7.254 -14.737 1.00 84.44 194 PRO A C 1
ATOM 1451 O O . PRO A 1 194 ? 3.116 -8.209 -14.039 1.00 84.44 194 PRO A O 1
ATOM 1454 N N . GLY A 1 195 ? 3.682 -6.525 -15.389 1.00 79.19 195 GLY A N 1
ATOM 1455 C CA . GLY A 1 195 ? 5.119 -6.810 -15.358 1.00 79.19 195 GLY A CA 1
ATOM 1456 C C . GLY A 1 195 ? 5.505 -8.188 -15.910 1.00 79.19 195 GLY A C 1
ATOM 1457 O O . GLY A 1 195 ? 6.550 -8.708 -15.538 1.00 79.19 195 GLY A O 1
ATOM 1458 N N . GLY A 1 196 ? 4.658 -8.814 -16.739 1.00 84.12 196 GLY A N 1
ATOM 1459 C CA . GLY A 1 196 ? 4.873 -10.179 -17.235 1.00 84.12 196 GLY A CA 1
ATOM 1460 C C . GLY A 1 196 ? 4.567 -11.280 -16.214 1.00 84.12 196 GLY A C 1
ATOM 1461 O O . GLY A 1 196 ? 4.833 -12.453 -16.485 1.00 84.12 196 GLY A O 1
ATOM 1462 N N . ARG A 1 197 ? 3.996 -10.926 -15.056 1.00 87.31 197 ARG A N 1
ATOM 1463 C CA . ARG A 1 197 ? 3.636 -11.874 -13.996 1.00 87.31 197 ARG A CA 1
ATOM 1464 C C . ARG A 1 197 ? 2.429 -12.718 -14.387 1.00 87.31 197 ARG A C 1
ATOM 1466 O O . ARG A 1 197 ? 1.595 -12.310 -15.195 1.00 87.31 197 ARG A O 1
ATOM 1473 N N . ARG A 1 198 ? 2.360 -13.917 -13.816 1.00 89.56 198 ARG A N 1
ATOM 1474 C CA . ARG A 1 198 ? 1.279 -14.889 -14.012 1.00 89.56 198 ARG A CA 1
ATOM 1475 C C . ARG A 1 198 ? 0.611 -15.188 -12.677 1.00 89.56 198 ARG A C 1
ATOM 1477 O O . ARG A 1 198 ? 1.113 -14.771 -11.637 1.00 89.56 198 ARG A O 1
ATOM 1484 N N . ASP A 1 199 ? -0.528 -15.870 -12.749 1.00 91.81 199 ASP A N 1
ATOM 1485 C CA . ASP A 1 199 ? -1.265 -16.376 -11.584 1.00 91.81 199 ASP A CA 1
ATOM 1486 C C . ASP A 1 199 ? -1.646 -15.277 -10.581 1.00 91.81 199 ASP A C 1
ATOM 1488 O O . ASP A 1 199 ? -1.742 -15.494 -9.376 1.00 91.81 199 ASP A O 1
ATOM 1492 N N . CYS A 1 200 ? -1.867 -14.068 -11.102 1.00 93.69 200 CYS A N 1
ATOM 1493 C CA . CYS A 1 200 ? -2.346 -12.951 -10.313 1.00 93.69 200 CYS A CA 1
ATOM 1494 C C . CYS A 1 200 ? -3.816 -13.158 -9.947 1.00 93.69 200 CYS A C 1
ATOM 1496 O O . CYS A 1 200 ? -4.628 -13.588 -10.769 1.00 93.69 200 CYS A O 1
ATOM 1498 N N . VAL A 1 201 ? -4.166 -12.788 -8.723 1.00 94.31 201 VAL A N 1
ATOM 1499 C CA . VAL A 1 201 ? -5.521 -12.895 -8.187 1.00 94.31 201 VAL A CA 1
ATOM 1500 C C . VAL A 1 201 ? -6.125 -11.507 -8.040 1.00 94.31 201 VAL A C 1
ATOM 1502 O O . VAL A 1 201 ? -5.507 -10.616 -7.464 1.00 94.31 201 VAL A O 1
ATOM 1505 N N . GLN A 1 202 ? -7.327 -11.296 -8.574 1.00 95.38 202 GLN A N 1
ATOM 1506 C CA . GLN A 1 202 ? -8.080 -10.070 -8.304 1.00 95.38 202 GLN A CA 1
ATOM 1507 C C . GLN A 1 202 ? -8.639 -10.125 -6.883 1.00 95.38 202 GLN A C 1
ATOM 1509 O O . GLN A 1 202 ? -9.136 -11.176 -6.480 1.00 95.38 202 GLN A O 1
ATOM 1514 N N . PHE A 1 203 ? -8.567 -9.018 -6.145 1.00 96.56 203 PHE A N 1
ATOM 1515 C CA . PHE A 1 203 ? -9.010 -8.939 -4.756 1.00 96.56 203 PHE A CA 1
ATOM 1516 C C . PHE A 1 203 ? -9.442 -7.526 -4.354 1.00 96.56 203 PHE A C 1
ATOM 1518 O O . PHE A 1 203 ? -9.100 -6.544 -5.023 1.00 96.56 203 PHE A O 1
ATOM 1525 N N . ASP A 1 204 ? -10.175 -7.448 -3.244 1.00 97.25 204 ASP A N 1
ATOM 1526 C CA . ASP A 1 204 ? -10.618 -6.192 -2.642 1.00 97.25 204 ASP A CA 1
ATOM 1527 C C . ASP A 1 204 ? -9.734 -5.818 -1.451 1.00 97.25 204 ASP A C 1
ATOM 1529 O O . ASP A 1 204 ? -9.253 -6.681 -0.715 1.00 97.25 204 ASP A O 1
ATOM 1533 N N . LEU A 1 205 ? -9.532 -4.516 -1.249 1.00 97.00 205 LEU A N 1
ATOM 1534 C CA . LEU A 1 205 ? -8.823 -3.977 -0.092 1.00 97.00 205 LEU A CA 1
ATOM 1535 C C . LEU A 1 205 ? -9.819 -3.326 0.862 1.00 97.00 205 LEU A C 1
ATOM 1537 O O . LEU A 1 205 ? -10.378 -2.281 0.547 1.00 97.00 205 LEU A O 1
ATOM 1541 N N . GLU A 1 206 ? -10.032 -3.922 2.030 1.00 95.50 206 GLU A N 1
ATOM 1542 C CA . GLU A 1 206 ? -10.847 -3.346 3.099 1.00 95.50 206 GLU A CA 1
ATOM 1543 C C . GLU A 1 206 ? -9.991 -2.428 3.980 1.00 95.50 206 GLU A C 1
ATOM 1545 O O . GLU A 1 206 ? -8.996 -2.862 4.559 1.00 95.50 206 GLU A O 1
ATOM 1550 N N . ALA A 1 207 ? -10.388 -1.164 4.097 1.00 94.50 207 ALA A N 1
ATOM 1551 C CA . ALA A 1 207 ? -9.834 -0.180 5.012 1.00 94.50 207 ALA A CA 1
ATOM 1552 C C . ALA A 1 207 ? -10.485 -0.307 6.395 1.00 94.50 207 ALA A C 1
ATOM 1554 O O . ALA A 1 207 ? -11.651 0.045 6.585 1.00 94.50 207 ALA A O 1
ATOM 1555 N N . ARG A 1 208 ? -9.712 -0.766 7.380 1.00 92.06 208 ARG A N 1
ATOM 1556 C CA . ARG A 1 208 ? -10.151 -0.871 8.776 1.00 92.06 208 ARG A CA 1
ATOM 1557 C C . ARG A 1 208 ? -9.552 0.234 9.614 1.00 92.06 208 ARG A C 1
ATOM 1559 O O . ARG A 1 208 ? -8.336 0.399 9.626 1.00 92.06 208 ARG A O 1
ATOM 1566 N N . GLU A 1 209 ? -10.403 0.972 10.317 1.00 90.62 209 GLU A N 1
ATOM 1567 C CA . GLU A 1 209 ? -9.973 2.063 11.189 1.00 90.62 209 GLU A CA 1
ATOM 1568 C C . GLU A 1 209 ? -8.928 1.584 12.210 1.00 90.62 209 GLU A C 1
ATOM 1570 O O . GLU A 1 209 ? -9.107 0.554 12.861 1.00 90.62 209 GLU A O 1
ATOM 1575 N N . GLN A 1 210 ? -7.844 2.350 12.341 1.00 88.25 210 GLN A N 1
ATOM 1576 C CA . GLN A 1 210 ? -6.784 2.140 13.323 1.00 88.25 210 GLN A CA 1
ATOM 1577 C C . GLN A 1 210 ? -6.747 3.360 14.252 1.00 88.25 210 GLN A C 1
ATOM 1579 O O . GLN A 1 210 ? -6.102 4.351 13.906 1.00 88.25 210 GLN A O 1
ATOM 1584 N N . PRO A 1 211 ? -7.439 3.329 15.407 1.00 85.25 211 PRO A N 1
ATOM 1585 C CA . PRO A 1 211 ? -7.582 4.496 16.283 1.00 85.25 211 PRO A CA 1
ATOM 1586 C C . PRO A 1 211 ? -6.301 4.856 17.048 1.00 85.25 211 PRO A C 1
ATOM 1588 O O . PRO A 1 211 ? -6.129 6.006 17.442 1.00 85.25 211 PRO A O 1
ATOM 1591 N N . TYR A 1 212 ? -5.396 3.891 17.234 1.00 86.06 212 TYR A N 1
ATOM 1592 C CA . TYR A 1 212 ? -4.110 4.076 17.911 1.00 86.06 212 TYR A CA 1
ATOM 1593 C C . TYR A 1 212 ? -2.966 3.724 16.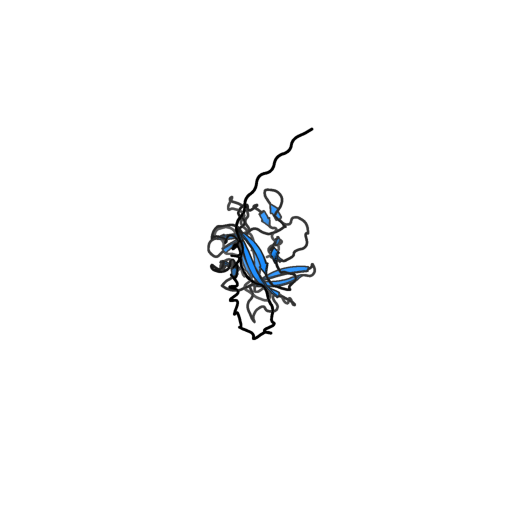949 1.00 86.06 212 TYR A C 1
ATOM 1595 O O . TYR A 1 212 ? -2.367 2.652 17.051 1.00 86.06 212 TYR A O 1
ATOM 1603 N N . PRO A 1 213 ? -2.717 4.5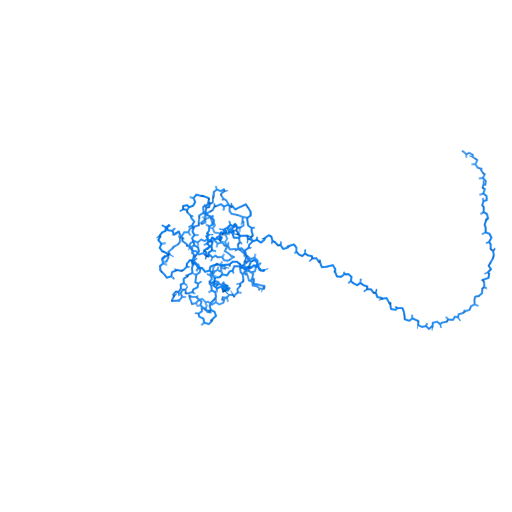61 15.928 1.00 86.50 213 PRO A N 1
ATOM 1604 C CA . PRO A 1 213 ? -1.717 4.268 14.915 1.00 86.50 213 PRO A CA 1
ATOM 1605 C C . PRO A 1 213 ? -0.302 4.544 15.441 1.00 86.50 213 PRO A C 1
ATOM 1607 O O . PRO A 1 213 ? -0.025 5.623 15.968 1.00 86.50 213 PRO A O 1
ATOM 1610 N N . VAL A 1 214 ? 0.617 3.598 15.237 1.00 85.06 214 VAL A N 1
ATOM 1611 C CA . VAL A 1 214 ? 2.051 3.827 15.467 1.00 85.06 214 VAL A CA 1
ATOM 1612 C C . VAL A 1 214 ? 2.646 4.448 14.200 1.00 85.06 214 VAL A C 1
ATOM 1614 O O . VAL A 1 214 ? 2.505 3.863 13.123 1.00 85.06 214 VAL A O 1
ATOM 1617 N N . PRO A 1 215 ? 3.285 5.626 14.284 1.00 86.50 215 PRO A N 1
ATOM 1618 C CA . PRO A 1 215 ? 3.908 6.245 13.125 1.00 86.50 215 PRO A CA 1
ATOM 1619 C C . PRO A 1 215 ? 5.171 5.490 12.709 1.00 86.50 215 PRO A C 1
ATOM 1621 O O . PRO A 1 215 ? 6.021 5.177 13.551 1.00 86.50 215 PRO A O 1
ATOM 1624 N N . CYS A 1 216 ? 5.295 5.226 11.407 1.00 87.06 216 CYS A N 1
ATOM 1625 C CA . CYS A 1 216 ? 6.422 4.505 10.825 1.00 87.06 216 CYS A CA 1
ATOM 1626 C C . CYS A 1 216 ? 6.880 5.125 9.504 1.00 87.06 216 CYS A C 1
ATOM 1628 O O . CYS A 1 216 ? 6.071 5.573 8.694 1.00 87.06 216 CYS A O 1
ATOM 1630 N N . ILE A 1 217 ? 8.188 5.072 9.267 1.00 88.12 217 ILE A N 1
ATOM 1631 C CA . ILE A 1 217 ? 8.802 5.351 7.967 1.00 88.12 217 ILE A CA 1
ATOM 1632 C C . ILE A 1 217 ? 9.243 4.019 7.371 1.00 88.12 217 ILE A C 1
ATOM 1634 O O . ILE A 1 217 ? 9.969 3.264 8.019 1.00 88.12 217 ILE A O 1
ATOM 1638 N N . TYR A 1 218 ? 8.823 3.734 6.145 1.00 88.94 218 TYR A N 1
ATOM 1639 C CA . TYR A 1 218 ? 9.102 2.478 5.459 1.00 88.94 218 TYR A CA 1
ATOM 1640 C C . TYR A 1 218 ? 10.276 2.654 4.499 1.00 88.94 218 TYR A C 1
ATOM 1642 O O . TYR A 1 218 ? 10.485 3.731 3.940 1.00 88.94 218 TYR A O 1
ATOM 1650 N N . SER A 1 219 ? 11.064 1.606 4.291 1.00 89.50 219 SER A N 1
ATOM 1651 C CA . SER A 1 219 ? 12.208 1.671 3.385 1.00 89.50 219 SER A CA 1
ATOM 1652 C C . SER A 1 219 ? 11.780 1.984 1.947 1.00 89.50 219 SER A C 1
ATOM 1654 O O . SER A 1 219 ? 10.791 1.462 1.422 1.00 89.50 219 SER A O 1
ATOM 1656 N N . GLU A 1 220 ? 12.555 2.834 1.281 1.00 87.44 220 GLU A N 1
ATOM 1657 C CA . GLU A 1 220 ? 12.385 3.116 -0.141 1.00 87.44 220 GLU A CA 1
ATOM 1658 C C . GLU A 1 220 ? 13.351 2.262 -0.959 1.00 87.44 220 GLU A C 1
ATOM 1660 O O . GLU A 1 220 ? 14.485 2.003 -0.556 1.00 87.44 220 GLU A O 1
ATOM 1665 N N . GLY A 1 221 ? 12.873 1.779 -2.100 1.00 80.81 221 GLY A N 1
ATOM 1666 C CA . GLY A 1 221 ? 13.679 1.068 -3.083 1.00 80.81 221 GLY A CA 1
ATOM 1667 C C . GLY A 1 221 ? 13.909 1.923 -4.329 1.00 80.81 221 GLY A C 1
ATOM 1668 O O . GLY A 1 221 ? 13.403 3.041 -4.418 1.00 80.81 221 GLY A O 1
ATOM 1669 N N . PRO A 1 222 ? 14.628 1.394 -5.334 1.00 70.31 222 PRO A N 1
ATOM 1670 C CA . PRO A 1 222 ? 14.732 2.043 -6.633 1.00 70.31 222 PRO A CA 1
ATOM 1671 C C . PRO A 1 222 ? 13.343 2.309 -7.234 1.00 70.31 222 PRO A C 1
ATOM 1673 O O . PRO A 1 222 ? 12.473 1.422 -7.241 1.00 70.31 222 PRO A O 1
ATOM 1676 N N . ILE A 1 223 ? 13.165 3.540 -7.714 1.00 60.25 223 ILE A N 1
ATOM 1677 C CA . ILE A 1 223 ? 11.951 4.044 -8.367 1.00 60.25 223 ILE A CA 1
ATOM 1678 C C . ILE A 1 223 ? 12.013 3.740 -9.863 1.00 60.25 223 ILE A C 1
ATOM 1680 O O . ILE A 1 223 ? 13.070 4.020 -10.473 1.00 60.25 223 ILE A O 1
#

Sequence (223 aa):
MAVKIQVSNTNSAPQQLSKEAATIQLTALTLLAGAVASVSAAALAPRCKTGGTFTLIAWKEGSPIDGKTISATHSKLWVARPDRGPDERCHDGKLDNGAAVFLLSGREVLLYGGSDGVSTQTLAVHRSGPGKGNLKFFTIVAGLPPPRPFETSGWSIERSTPTLFYDGRPFLGCPELDGSYSVYVYYRGLNDRPGGRRDCVQFDLEAREQPYPVPCIYSEGPI

Foldseek 3Di:
DDDDDDDDDDDDDDDDDDDDDDDDDDDDDPDPPPPPPPPPPPPPFDAADAQFKWWKQWDDPPDPQHRFTWADAQQFIKGPDDDDDDLK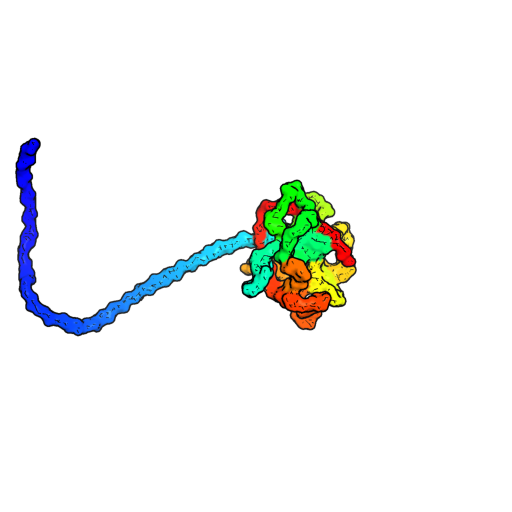DWPVRDDDVRTFMWHHHPQWIWTFQDDPPQAIWTWWAAPDDLQGFFIGTGDDDPPDDDDPPIDGGQWDQDPVARWIARVNFFWKFFADPRRMTTIGTDDVPPPCQRSNTPPIDTIIMHIHGDNDDTRMHGYHHDD

Secondary structure (DSSP, 8-state):
-------------------------------------------PPPBPPTT-EEEEEEE-TTSTTTTEEEEEETTEEEESPPP-S-SEEETTS--GGGPPEEEEETTEEEE---TTSS-PEEEEEE-SSTTTTBEEEEE--TTSPPPTTEE-B-EEE-SSS-EEEETTB-EEEEE-TTS-EEEEE--TTT-SSGGG--S-EEEEEEEEE-SSPPPEEEPP---